Protein AF-A0A7W1CRF8-F1 (afdb_monomer_lite)

pLDDT: mean 77.39, std 24.56, range [28.11, 98.81]

Radius of gyration: 26.57 Å; chains: 1; bounding box: 61×42×74 Å

Secondary structure (DSSP, 8-state):
------PPPPPP--PPPPPPP--------PPTT---SSTT-----HHHHHHH--S------TTSHHHHHHHHHHHHHHHTT-HHHHHHHHHHHHHTT--HHHHHHHHHHHIIIIIGGG-TTHHHHHHHHHHHHHHH-TTTTHHHHHHHHHHHHHSPP--HHHHHHHHHHHHHHTT-PPPPPGGGS-SSSPPPP-

Structure (mmCIF, N/CA/C/O backbone):
data_AF-A0A7W1CRF8-F1
#
_entry.id   AF-A0A7W1CRF8-F1
#
loop_
_atom_site.group_PDB
_atom_site.id
_atom_site.type_symbol
_atom_site.label_atom_id
_atom_site.label_alt_id
_atom_site.label_comp_id
_atom_site.label_asym_id
_atom_site.label_entity_id
_atom_site.label_seq_id
_atom_site.pdbx_PDB_ins_code
_atom_site.Cartn_x
_atom_site.Cartn_y
_atom_site.Cartn_z
_atom_site.occupancy
_atom_site.B_iso_or_equiv
_atom_site.auth_seq_id
_atom_site.auth_comp_id
_atom_site.auth_asym_id
_atom_site.auth_atom_id
_atom_site.pdbx_PDB_model_num
ATOM 1 N N . ILE A 1 1 ? -26.879 -3.927 -33.163 1.00 42.19 1 ILE A N 1
ATOM 2 C CA . ILE A 1 1 ? -27.407 -3.708 -31.797 1.00 42.19 1 ILE A CA 1
ATOM 3 C C . ILE A 1 1 ? -26.495 -2.684 -31.156 1.00 42.19 1 ILE A C 1
ATOM 5 O O . ILE A 1 1 ? -25.384 -3.013 -30.774 1.00 42.19 1 ILE A O 1
ATOM 9 N N . GLY A 1 2 ? -26.900 -1.425 -31.196 1.00 29.30 2 GLY A N 1
ATOM 10 C CA . GLY A 1 2 ? -26.137 -0.315 -30.654 1.00 29.30 2 GLY A CA 1
ATOM 11 C C . GLY A 1 2 ? -27.099 0.834 -30.445 1.00 29.30 2 GLY A C 1
ATOM 12 O O . GLY A 1 2 ? -27.902 1.108 -31.333 1.00 29.30 2 GLY A O 1
ATOM 13 N N . VAL A 1 3 ? -27.037 1.454 -29.274 1.00 32.66 3 VAL A N 1
ATOM 14 C CA . VAL A 1 3 ? -27.633 2.762 -29.033 1.00 32.66 3 VAL A CA 1
ATOM 15 C C . VAL A 1 3 ? -26.690 3.514 -28.097 1.00 32.66 3 VAL A C 1
ATOM 17 O O . VAL A 1 3 ? -26.535 3.158 -26.932 1.00 32.66 3 VAL A O 1
ATOM 20 N N . MET A 1 4 ? -26.030 4.531 -28.655 1.00 32.41 4 MET A N 1
ATOM 21 C CA . MET A 1 4 ? -25.541 5.691 -27.916 1.00 32.41 4 MET A CA 1
ATOM 22 C C . MET A 1 4 ? -26.753 6.458 -27.391 1.00 32.41 4 MET A C 1
ATOM 24 O O . MET A 1 4 ? -27.639 6.776 -28.181 1.00 32.41 4 MET A O 1
ATOM 28 N N . THR A 1 5 ? -26.743 6.864 -26.126 1.00 36.31 5 THR A N 1
ATOM 29 C CA . THR A 1 5 ? -27.463 8.076 -25.720 1.00 36.31 5 THR A CA 1
ATOM 30 C C . THR A 1 5 ? -26.614 8.874 -24.745 1.00 36.31 5 THR A C 1
ATOM 32 O O . THR A 1 5 ? -26.314 8.436 -23.636 1.00 36.31 5 THR A O 1
ATOM 35 N N . THR A 1 6 ? -26.224 10.048 -25.223 1.00 37.41 6 THR A N 1
ATOM 36 C CA . THR A 1 6 ? -25.756 11.229 -24.498 1.00 37.41 6 THR A CA 1
ATOM 37 C C . THR A 1 6 ? -26.630 11.553 -23.274 1.00 37.41 6 THR A C 1
ATOM 39 O O . THR A 1 6 ? -27.833 11.282 -23.297 1.00 37.41 6 THR A O 1
ATOM 42 N N . PRO A 1 7 ? -26.069 12.168 -22.215 1.00 33.81 7 PRO A N 1
ATOM 43 C CA . PRO A 1 7 ? -26.845 12.608 -21.059 1.00 33.81 7 PRO A CA 1
ATOM 44 C C . PRO A 1 7 ? -27.690 13.847 -21.408 1.00 33.81 7 PRO A C 1
ATOM 46 O O . PRO A 1 7 ? -27.215 14.711 -22.153 1.00 33.81 7 PRO A O 1
ATOM 49 N N . PRO A 1 8 ? -28.919 13.985 -20.877 1.00 35.25 8 PRO A N 1
ATOM 50 C CA . PRO A 1 8 ? -29.692 15.198 -21.068 1.00 35.25 8 PRO A CA 1
ATOM 51 C C . PRO A 1 8 ? -29.144 16.316 -20.173 1.00 35.25 8 PRO A C 1
ATOM 53 O O . PRO A 1 8 ? -28.996 16.169 -18.960 1.00 35.25 8 PRO A O 1
ATOM 56 N N . SER A 1 9 ? -28.858 17.450 -20.805 1.00 34.84 9 SER A N 1
ATOM 57 C CA . SER A 1 9 ? -28.659 18.750 -20.173 1.00 34.84 9 SER A CA 1
ATOM 58 C C . SER A 1 9 ? -29.904 19.144 -19.378 1.00 34.84 9 SER A C 1
ATOM 60 O O . SER A 1 9 ? -30.998 19.216 -19.943 1.00 34.84 9 SER A O 1
ATOM 62 N N . VAL A 1 10 ? -29.741 19.423 -18.086 1.00 33.41 10 VAL A N 1
ATOM 63 C CA . VAL A 1 10 ? -30.830 19.914 -17.237 1.00 33.41 10 VAL A CA 1
ATOM 64 C C . VAL A 1 10 ? -31.050 21.395 -17.540 1.00 33.41 10 VAL A C 1
ATOM 66 O O . VAL A 1 10 ? -30.150 22.220 -17.387 1.00 33.41 10 VAL A O 1
ATOM 69 N N . VAL A 1 11 ? -32.248 21.702 -18.027 1.00 31.64 11 VAL A N 1
ATOM 70 C CA . VAL A 1 11 ? -32.752 23.052 -18.282 1.00 31.64 11 VAL A CA 1
ATOM 71 C C . VAL A 1 11 ? -32.993 23.749 -16.939 1.00 31.64 11 VAL A C 1
ATOM 73 O O . VAL A 1 11 ? -33.497 23.140 -15.998 1.00 31.64 11 VAL A O 1
ATOM 76 N N . ALA A 1 12 ? -32.619 25.025 -16.852 1.00 36.75 12 ALA A N 1
ATOM 77 C CA . ALA A 1 12 ? -32.922 25.886 -15.718 1.00 36.75 12 ALA A CA 1
ATOM 78 C C . ALA A 1 12 ? -34.427 26.196 -15.657 1.00 36.75 12 ALA A C 1
ATOM 80 O O . ALA A 1 12 ? -34.999 26.650 -16.646 1.00 36.75 12 ALA A O 1
ATOM 81 N N . GLY A 1 13 ? -35.030 26.006 -14.482 1.00 33.12 13 GLY A N 1
ATOM 82 C CA . GLY A 1 13 ? -36.395 26.436 -14.182 1.00 33.12 13 GLY A CA 1
ATOM 83 C C . GLY A 1 13 ? -37.173 25.386 -13.401 1.00 33.12 13 GLY A C 1
ATOM 84 O O . GLY A 1 13 ? -37.756 24.496 -14.000 1.00 33.12 13 GLY A O 1
ATOM 85 N N . ASP A 1 14 ? -37.103 25.453 -12.071 1.00 28.11 14 ASP A N 1
ATOM 86 C CA . ASP A 1 14 ? -38.272 25.535 -11.180 1.00 28.11 14 ASP A CA 1
ATOM 87 C C . ASP A 1 14 ? -37.840 25.341 -9.717 1.00 28.11 14 ASP A C 1
ATOM 89 O O . ASP A 1 14 ? -36.956 24.551 -9.386 1.00 28.11 14 ASP A O 1
ATOM 93 N N . ALA A 1 15 ? -38.413 26.162 -8.839 1.00 33.12 15 ALA A N 1
ATOM 94 C CA . ALA A 1 15 ? -38.004 26.339 -7.453 1.00 33.12 15 ALA A CA 1
ATOM 95 C C . ALA A 1 15 ? -38.071 25.040 -6.627 1.00 33.12 15 ALA A C 1
ATOM 97 O O . ALA A 1 15 ? -39.095 24.360 -6.579 1.00 33.12 15 ALA A O 1
ATOM 98 N N . VAL A 1 16 ? -36.983 24.742 -5.912 1.00 35.09 16 VAL A N 1
ATOM 99 C CA . VAL A 1 16 ? -36.895 23.651 -4.931 1.00 35.09 16 VAL A CA 1
ATOM 100 C C . VAL A 1 16 ? -37.812 23.970 -3.738 1.00 35.09 16 VAL A C 1
ATOM 102 O O . VAL A 1 16 ? -37.595 24.994 -3.084 1.00 35.09 16 VAL A O 1
ATOM 105 N N . PRO A 1 17 ? -38.816 23.137 -3.400 1.00 34.47 17 PRO A N 1
ATOM 106 C CA . PRO A 1 17 ? -39.527 23.286 -2.141 1.00 34.47 17 PRO A CA 1
ATOM 107 C C . PRO A 1 17 ? -38.625 22.796 -0.999 1.00 34.47 17 PRO A C 1
ATOM 109 O O . PRO A 1 17 ? -37.913 21.803 -1.144 1.00 34.47 17 PRO A O 1
ATOM 112 N N . GLY A 1 18 ? -38.642 23.527 0.119 1.00 35.62 18 GLY A N 1
ATOM 113 C CA . GLY A 1 18 ? -37.798 23.300 1.296 1.00 35.62 18 GLY A CA 1
ATOM 114 C C . GLY A 1 18 ? -37.929 21.906 1.937 1.00 35.62 18 GLY A C 1
ATOM 115 O O . GLY A 1 18 ? -38.768 21.099 1.525 1.00 35.62 18 GLY A O 1
ATOM 116 N N . PRO A 1 19 ? -37.084 21.611 2.941 1.00 36.25 19 PRO A N 1
ATOM 117 C CA . PRO A 1 19 ? -36.885 20.261 3.453 1.00 36.25 19 PRO A CA 1
ATOM 118 C C . PRO A 1 19 ? -38.196 19.710 4.016 1.00 36.25 19 PRO A C 1
ATOM 120 O O . PRO A 1 19 ? -38.802 20.292 4.913 1.00 36.25 19 PRO A O 1
ATOM 123 N N . ARG A 1 20 ? -38.656 18.594 3.447 1.00 39.91 20 ARG A N 1
ATOM 124 C CA . ARG A 1 20 ? -39.791 17.831 3.966 1.00 39.91 20 ARG A CA 1
ATOM 125 C C . ARG A 1 20 ? -39.273 16.876 5.033 1.00 39.91 20 ARG A C 1
ATOM 127 O O . ARG A 1 20 ? -38.420 16.044 4.731 1.00 39.91 20 ARG A O 1
ATOM 134 N N . ASP A 1 21 ? -39.814 16.992 6.241 1.00 32.16 21 ASP A N 1
ATOM 135 C CA . ASP A 1 21 ? -39.626 16.026 7.321 1.00 32.16 21 ASP A CA 1
ATOM 136 C C . ASP A 1 21 ? -39.968 14.616 6.822 1.00 32.16 21 ASP A C 1
ATOM 138 O O . ASP A 1 21 ? -41.104 14.323 6.440 1.00 32.16 21 ASP A O 1
ATOM 142 N N . ALA A 1 22 ? -38.975 13.730 6.796 1.00 38.53 22 ALA A N 1
ATOM 143 C CA . ALA A 1 22 ? -39.184 12.331 6.458 1.00 38.53 22 ALA A CA 1
ATOM 144 C C . ALA A 1 22 ? -39.733 11.600 7.692 1.00 38.53 22 ALA A C 1
ATOM 146 O O . ALA A 1 22 ? -38.992 11.238 8.602 1.00 38.53 22 ALA A O 1
ATOM 147 N N . THR A 1 23 ? -41.051 11.395 7.743 1.00 33.84 23 THR A N 1
ATOM 148 C CA . THR A 1 23 ? -41.694 10.603 8.800 1.00 33.84 23 THR A CA 1
ATOM 149 C C . THR A 1 23 ? -41.602 9.112 8.464 1.00 33.84 23 THR A C 1
ATOM 151 O O . THR A 1 23 ? -42.316 8.624 7.590 1.00 33.84 23 THR A O 1
ATOM 154 N N . LEU A 1 24 ? -40.739 8.372 9.163 1.00 40.28 24 LEU A N 1
ATOM 155 C CA . LEU A 1 24 ? -40.726 6.906 9.156 1.00 40.28 24 LEU A CA 1
ATOM 156 C C . LEU A 1 24 ? -41.330 6.398 10.468 1.00 40.28 24 LEU A C 1
ATOM 158 O O . LEU A 1 24 ? -40.819 6.673 11.550 1.00 40.28 24 LEU A O 1
ATOM 162 N N . VAL A 1 25 ? -42.436 5.661 10.369 1.00 36.84 25 VAL A N 1
ATOM 163 C CA . VAL A 1 25 ? -43.076 4.989 11.506 1.00 36.84 25 VAL A CA 1
ATOM 164 C C . VAL A 1 25 ? -42.404 3.629 11.684 1.00 36.84 25 VAL A C 1
ATOM 166 O O . VAL A 1 25 ? -42.551 2.760 10.828 1.00 36.84 25 VAL A O 1
ATOM 169 N N . THR A 1 26 ? -41.673 3.429 12.782 1.00 43.06 26 THR A N 1
ATOM 170 C CA . THR A 1 26 ? -41.087 2.125 13.132 1.00 43.06 26 THR A CA 1
ATOM 171 C C . THR A 1 26 ? -41.708 1.580 14.411 1.00 43.06 26 THR A C 1
ATOM 173 O O . THR A 1 26 ? -41.768 2.260 15.437 1.00 43.06 26 THR A O 1
ATOM 176 N N . THR A 1 27 ? -42.152 0.329 14.360 1.00 34.66 27 THR A N 1
ATOM 177 C CA . THR A 1 27 ? -42.692 -0.420 15.493 1.00 34.66 27 THR A CA 1
ATOM 178 C C . THR A 1 27 ? -41.570 -0.791 16.468 1.00 34.66 27 THR A C 1
ATOM 180 O O . THR A 1 27 ? -40.817 -1.720 16.222 1.00 34.66 27 THR A O 1
ATOM 183 N N . GLY A 1 28 ? -41.492 -0.050 17.574 1.00 43.59 28 GLY A N 1
ATOM 184 C CA . GLY A 1 28 ? -41.217 -0.578 18.913 1.00 43.59 28 GLY A CA 1
ATOM 185 C C . GLY A 1 28 ? -39.858 -1.211 19.208 1.00 43.59 28 GLY A C 1
ATOM 186 O O . GLY A 1 28 ? -39.836 -2.392 19.511 1.00 43.59 28 GLY A O 1
ATOM 187 N N . ASP A 1 29 ? -38.803 -0.400 19.310 1.00 40.03 29 ASP A N 1
ATOM 188 C CA . ASP A 1 29 ? -37.712 -0.636 20.268 1.00 40.03 29 ASP A CA 1
ATOM 189 C C . ASP A 1 29 ? -37.254 0.716 20.844 1.00 40.03 29 ASP A C 1
ATOM 191 O O . ASP A 1 29 ? -36.863 1.634 20.122 1.00 40.03 29 ASP A O 1
ATOM 195 N N . SER A 1 30 ? -37.400 0.893 22.158 1.00 43.84 30 SER A N 1
ATOM 196 C CA . SER A 1 30 ? -37.146 2.161 22.850 1.00 43.84 30 SER A CA 1
ATOM 197 C C . SER A 1 30 ? -35.658 2.349 23.154 1.00 43.84 30 SER A C 1
ATOM 199 O O . SER A 1 30 ? -35.086 1.584 23.931 1.00 43.84 30 SER A O 1
ATOM 201 N N . VAL A 1 31 ? -35.051 3.401 22.602 1.00 47.19 31 VAL A N 1
ATOM 202 C CA . VAL A 1 31 ? -33.662 3.800 22.887 1.00 47.19 31 VAL A CA 1
ATOM 203 C C . VAL A 1 31 ? -33.546 4.340 24.331 1.00 47.19 31 VAL A C 1
ATOM 205 O O . VAL A 1 31 ? -34.343 5.206 24.712 1.00 47.19 31 VAL A O 1
ATOM 208 N N . PRO A 1 32 ? -32.582 3.880 25.159 1.00 39.31 32 PRO A N 1
ATOM 209 C CA . PRO A 1 32 ? -32.421 4.355 26.535 1.00 39.31 32 PRO A CA 1
ATOM 210 C C . PRO A 1 32 ? -32.055 5.847 26.584 1.00 39.31 32 PRO A C 1
ATOM 212 O O . PRO A 1 32 ? -31.031 6.253 26.049 1.00 39.31 32 PRO A O 1
ATOM 215 N N . GLY A 1 33 ? -32.879 6.660 27.255 1.00 51.47 33 GLY A N 1
ATOM 216 C CA . GLY A 1 33 ? -32.624 8.093 27.488 1.00 51.47 33 GLY A CA 1
ATOM 217 C C . GLY A 1 33 ? -33.551 9.052 26.734 1.00 51.47 33 GLY A C 1
ATOM 218 O O . GLY A 1 33 ? -33.666 10.211 27.125 1.00 51.47 33 GLY A O 1
ATOM 219 N N . TYR A 1 34 ? -34.288 8.572 25.730 1.00 47.91 34 TYR A N 1
ATOM 220 C CA . TYR A 1 34 ? -35.262 9.382 24.999 1.00 47.91 34 TYR A CA 1
ATOM 221 C C . TYR A 1 34 ? -36.663 9.235 25.606 1.00 47.91 34 TYR A C 1
ATOM 223 O O . TYR A 1 34 ? -37.242 8.149 25.611 1.00 47.91 34 TYR A O 1
ATOM 231 N N . LYS A 1 35 ? -37.232 10.331 26.125 1.00 49.53 35 LYS A N 1
ATOM 232 C CA . LYS A 1 35 ? -38.653 10.398 26.503 1.00 49.53 35 LYS A CA 1
ATOM 233 C C . LYS A 1 35 ? -39.438 11.000 25.330 1.00 49.53 35 LYS A C 1
ATOM 235 O O . LYS A 1 35 ? -39.279 12.196 25.083 1.00 49.53 35 LYS A O 1
ATOM 240 N N . PRO A 1 36 ? -40.282 10.226 24.622 1.00 50.41 36 PRO A N 1
ATOM 241 C CA . PRO A 1 36 ? -41.093 10.765 23.536 1.00 50.41 36 PRO A CA 1
ATOM 242 C C . PRO A 1 36 ? -42.057 11.814 24.092 1.00 50.41 36 PRO A C 1
ATOM 244 O O . PRO A 1 36 ? -42.725 11.562 25.098 1.00 50.41 36 PRO A O 1
ATOM 247 N N . LYS A 1 37 ? -42.135 12.988 23.454 1.00 54.91 37 LYS A N 1
ATOM 248 C CA . LYS A 1 37 ? -43.076 14.040 23.870 1.00 54.91 37 LYS A CA 1
ATOM 249 C C . LYS A 1 37 ? -44.527 13.741 23.476 1.00 54.91 37 LYS A C 1
ATOM 251 O O . LYS A 1 37 ? -45.414 14.251 24.145 1.00 54.91 37 LYS A O 1
ATOM 256 N N . GLU A 1 38 ? -44.779 12.844 22.520 1.00 56.44 38 GLU A N 1
ATOM 257 C CA . GLU A 1 38 ? -46.107 12.292 22.210 1.00 56.44 38 GLU A CA 1
ATOM 258 C C . GLU A 1 38 ? -46.002 10.831 21.727 1.00 56.44 38 GLU A C 1
ATOM 260 O O . GLU A 1 38 ? -44.938 10.370 21.306 1.00 56.44 38 GLU A O 1
ATOM 265 N N . LYS A 1 39 ? -47.099 10.066 21.845 1.00 49.00 39 LYS A N 1
ATOM 266 C CA . LYS A 1 39 ? -47.159 8.620 21.556 1.00 49.00 39 LYS A CA 1
ATOM 267 C C . LYS A 1 39 ? -46.704 8.306 20.120 1.00 49.00 39 LYS A C 1
ATOM 269 O O . LYS A 1 39 ? -47.463 8.487 19.176 1.00 49.00 39 LYS A O 1
ATOM 274 N N . GLY A 1 40 ? -45.511 7.726 19.993 1.00 57.97 40 GLY A N 1
ATOM 275 C CA . GLY A 1 40 ? -45.088 6.954 18.818 1.00 57.97 40 GLY A CA 1
ATOM 276 C C . GLY A 1 40 ? -44.342 7.710 17.717 1.00 57.97 40 GLY A C 1
ATOM 277 O O . GLY A 1 40 ? -44.005 7.082 16.719 1.00 57.97 40 GLY A O 1
ATOM 278 N N . ILE A 1 41 ? -44.050 9.004 17.881 1.00 56.28 41 ILE A N 1
ATOM 279 C CA . ILE A 1 41 ? -43.267 9.769 16.898 1.00 56.28 41 ILE A CA 1
ATOM 280 C C . ILE A 1 41 ? -41.874 10.040 17.473 1.00 56.28 41 ILE A C 1
ATOM 282 O O . ILE A 1 41 ? -41.724 10.750 18.468 1.00 56.28 41 ILE A O 1
ATOM 286 N N . ILE A 1 42 ? -40.853 9.442 16.854 1.00 69.31 42 ILE A N 1
ATOM 287 C CA . ILE A 1 42 ? -39.447 9.750 17.128 1.00 69.31 42 ILE A CA 1
ATOM 288 C C . ILE A 1 42 ? -39.069 10.927 16.230 1.00 69.31 42 ILE A C 1
ATOM 290 O O . ILE A 1 42 ? -39.040 10.799 15.007 1.00 69.31 42 ILE A O 1
ATOM 294 N N . HIS A 1 43 ? -38.807 12.084 16.834 1.00 65.19 43 HIS A N 1
ATOM 295 C CA . HIS A 1 43 ? -38.326 13.258 16.109 1.00 65.19 43 HIS A CA 1
ATOM 296 C C . HIS A 1 43 ? -36.805 13.180 15.964 1.00 65.19 43 HIS A C 1
ATOM 298 O O . HIS A 1 43 ? -36.078 13.402 16.934 1.00 65.19 43 HIS A O 1
ATOM 304 N N . PHE A 1 44 ? -36.332 12.871 14.756 1.00 64.88 44 PHE A N 1
ATOM 305 C CA . PHE A 1 44 ? -34.923 13.000 14.394 1.00 64.88 44 PHE A CA 1
ATOM 306 C C . PHE A 1 44 ? -34.632 14.466 14.068 1.00 64.88 44 PHE A C 1
ATOM 308 O O . PHE A 1 44 ? -34.866 14.913 12.948 1.00 64.88 44 PHE A O 1
ATOM 315 N N . THR A 1 45 ? -34.172 15.229 15.059 1.00 74.12 45 THR A N 1
ATOM 316 C CA . THR A 1 45 ? -33.665 16.585 14.818 1.00 74.12 45 THR A CA 1
ATOM 317 C C . THR A 1 45 ? -32.177 16.537 14.474 1.00 74.12 45 THR A C 1
ATOM 319 O O . THR A 1 45 ? -31.510 15.529 14.734 1.00 74.12 45 THR A O 1
ATOM 322 N N . LEU A 1 46 ? -31.649 17.616 13.886 1.00 62.28 46 LEU A N 1
ATOM 323 C CA . LEU A 1 46 ? -30.218 17.722 13.597 1.00 62.28 46 LEU A CA 1
ATOM 324 C C . LEU A 1 46 ? -29.398 17.547 14.881 1.00 62.28 46 LEU A C 1
ATOM 326 O O . LEU A 1 46 ? -28.414 16.822 14.879 1.00 62.28 46 LEU A O 1
ATOM 330 N N . GLU A 1 47 ? -29.879 18.096 15.994 1.00 58.25 47 GLU A N 1
ATOM 331 C CA . GLU A 1 47 ? -29.244 17.994 17.306 1.00 58.25 47 GLU A CA 1
ATOM 332 C C . GLU A 1 47 ? -29.227 16.545 17.825 1.00 58.25 47 GLU A C 1
ATOM 334 O O . GLU A 1 47 ? -28.214 16.094 18.344 1.00 58.25 47 GLU A O 1
ATOM 339 N N . VAL A 1 48 ? -30.303 15.769 17.631 1.00 72.50 48 VAL A N 1
ATOM 340 C CA . VAL A 1 48 ? -30.351 14.340 18.014 1.00 72.50 48 VAL A CA 1
ATOM 341 C C . VAL A 1 48 ? -29.433 13.489 17.128 1.00 72.50 48 VAL A C 1
ATOM 343 O O . VAL A 1 48 ? -28.822 12.523 17.599 1.00 72.50 48 VAL A O 1
ATOM 346 N N . ALA A 1 49 ? -29.315 13.838 15.845 1.00 63.16 49 ALA A N 1
ATOM 347 C CA . ALA A 1 49 ? -28.374 13.199 14.931 1.00 63.16 49 ALA A CA 1
ATOM 348 C C . ALA A 1 49 ? -26.919 13.528 15.311 1.00 63.16 49 ALA A C 1
ATOM 350 O O . ALA A 1 49 ? -26.084 12.628 15.364 1.00 63.16 49 ALA A O 1
ATOM 351 N N . GLU A 1 50 ? -26.629 14.785 15.649 1.00 59.81 50 GLU A N 1
ATOM 352 C CA . GLU A 1 50 ? -25.323 15.245 16.129 1.00 59.81 50 GLU A CA 1
ATOM 353 C C . GLU A 1 50 ? -24.945 14.602 17.474 1.00 59.81 50 GLU A C 1
ATOM 355 O O . GLU A 1 50 ? -23.819 14.132 17.629 1.00 59.81 50 GLU A O 1
ATOM 360 N N . GLU A 1 51 ? -25.886 14.484 18.417 1.00 63.19 51 GLU A N 1
ATOM 361 C CA . GLU A 1 51 ? -25.691 13.790 19.699 1.00 63.19 51 GLU A CA 1
ATOM 362 C C . GLU A 1 51 ? -25.511 12.273 19.539 1.00 63.19 51 GLU A C 1
ATOM 364 O O . GLU A 1 51 ? -24.819 11.649 20.342 1.00 63.19 51 GLU A O 1
ATOM 369 N N . SER A 1 52 ? -26.094 11.666 18.501 1.00 61.28 52 SER A N 1
ATOM 370 C CA . SER A 1 52 ? -25.870 10.249 18.175 1.00 61.28 52 SER A CA 1
ATOM 371 C C . SER A 1 52 ? -24.511 10.026 17.505 1.00 61.28 52 SER A C 1
ATOM 373 O O . SER A 1 52 ? -23.894 8.972 17.671 1.00 61.28 52 SER A O 1
ATOM 375 N N . ILE A 1 53 ? -23.990 11.039 16.806 1.00 62.25 53 ILE A N 1
ATOM 376 C CA . ILE A 1 53 ? -22.628 11.080 16.264 1.00 62.25 53 ILE A CA 1
ATOM 377 C C . ILE A 1 53 ? -21.673 11.530 17.387 1.00 62.25 53 ILE A C 1
ATOM 379 O O . ILE A 1 53 ? -20.908 12.482 17.284 1.00 62.25 53 ILE A O 1
ATOM 383 N N . GLN A 1 54 ? -21.639 10.781 18.493 1.00 46.16 54 GLN A N 1
ATOM 384 C CA . GLN A 1 54 ? -20.600 10.928 19.526 1.00 46.16 54 GLN A CA 1
ATOM 385 C C . GLN A 1 54 ? -19.196 10.534 19.036 1.00 46.16 54 GLN A C 1
ATOM 387 O O . GLN A 1 54 ? -18.215 10.648 19.776 1.00 46.16 54 GLN A O 1
ATOM 392 N N . THR A 1 55 ? -19.056 10.122 17.774 1.00 45.41 55 THR A N 1
ATOM 393 C CA . THR A 1 55 ? -17.752 10.062 17.118 1.00 45.41 55 THR A CA 1
ATOM 394 C C . THR A 1 55 ? -17.435 11.450 16.607 1.00 45.41 55 THR A C 1
ATOM 396 O O . THR A 1 55 ? -17.722 11.810 15.470 1.00 45.41 55 THR A O 1
ATOM 399 N N . LYS A 1 56 ? -16.850 12.232 17.511 1.00 40.47 56 LYS A N 1
ATOM 400 C CA . LYS A 1 56 ? -16.005 13.385 17.225 1.00 40.47 56 LYS A CA 1
ATOM 401 C C . LYS A 1 56 ? -15.376 13.161 15.841 1.00 40.47 56 LYS A C 1
ATOM 403 O O . LYS A 1 56 ? -14.592 12.228 15.679 1.00 40.47 56 LYS A O 1
ATOM 408 N N . ALA A 1 57 ? -15.789 13.939 14.840 1.00 41.97 57 ALA A N 1
ATOM 409 C CA . ALA A 1 57 ? -15.144 13.976 13.536 1.00 41.97 57 ALA A CA 1
ATOM 410 C C . ALA A 1 57 ? -13.730 14.514 13.780 1.00 41.97 57 ALA A C 1
ATOM 412 O O . ALA A 1 57 ? -13.485 15.718 13.721 1.00 41.97 57 ALA A O 1
ATOM 413 N N . VAL A 1 58 ? -12.828 13.645 14.241 1.00 46.00 58 VAL A N 1
ATOM 414 C CA . VAL A 1 58 ? -11.476 14.011 14.643 1.00 46.00 58 VAL A CA 1
ATOM 415 C C . VAL A 1 58 ? -10.690 14.227 13.364 1.00 46.00 58 VAL A C 1
ATOM 417 O O . VAL A 1 58 ? -10.018 13.342 12.857 1.00 46.00 58 VAL A O 1
ATOM 420 N N . VAL A 1 59 ? -10.832 15.452 12.865 1.00 48.03 59 VAL A N 1
ATOM 421 C CA . VAL A 1 59 ? -9.778 16.269 12.274 1.00 48.03 59 VAL A CA 1
ATOM 422 C C . VAL A 1 59 ? -8.952 15.533 11.217 1.00 48.03 59 VAL A C 1
ATOM 424 O O . VAL A 1 59 ? -7.746 15.343 11.359 1.00 48.03 59 VAL A O 1
ATOM 427 N N . TYR A 1 60 ? -9.593 15.224 10.095 1.00 47.50 60 TYR A N 1
ATOM 428 C CA . TYR A 1 60 ? -8.971 15.622 8.842 1.00 47.50 60 TYR A CA 1
ATOM 429 C C . TYR A 1 60 ? -9.344 17.083 8.621 1.00 47.50 60 TYR A C 1
ATOM 431 O O . TYR A 1 60 ? -10.522 17.431 8.541 1.00 47.50 60 TYR A O 1
ATOM 439 N N . ASP A 1 61 ? -8.332 17.949 8.645 1.00 47.12 61 ASP A N 1
ATOM 440 C CA . ASP A 1 61 ? -8.506 19.358 8.321 1.00 47.12 61 ASP A CA 1
ATOM 441 C C . ASP A 1 61 ? -9.214 19.480 6.962 1.00 47.12 61 ASP A C 1
ATOM 443 O O . ASP A 1 61 ? -8.965 18.692 6.044 1.00 47.12 61 ASP A O 1
ATOM 447 N N . ARG A 1 62 ? -10.094 20.477 6.835 1.00 45.50 62 ARG A N 1
ATOM 448 C CA . ARG A 1 62 ? -10.900 20.771 5.637 1.00 45.50 62 ARG A CA 1
ATOM 449 C C . ARG A 1 62 ? -10.055 20.941 4.363 1.00 45.50 62 ARG A C 1
ATOM 451 O O . ARG A 1 62 ? -10.621 20.955 3.276 1.00 45.50 62 ARG A O 1
ATOM 458 N N . ALA A 1 63 ? -8.734 21.064 4.497 1.00 48.66 63 ALA A N 1
ATOM 459 C CA . ALA A 1 63 ? -7.764 21.193 3.417 1.00 48.66 63 ALA A CA 1
ATOM 460 C C . ALA A 1 63 ? -7.326 19.864 2.760 1.00 48.66 63 ALA A C 1
ATOM 462 O O . ALA A 1 63 ? -6.721 19.900 1.697 1.00 48.66 63 ALA A O 1
ATOM 463 N N . GLY A 1 64 ? -7.602 18.689 3.344 1.00 57.59 64 GLY A N 1
ATOM 464 C CA . GLY A 1 64 ? -7.207 17.395 2.754 1.00 57.59 64 GLY A CA 1
ATOM 465 C C . GLY A 1 64 ? -5.709 17.045 2.848 1.00 57.59 64 GLY A C 1
ATOM 466 O O . GLY A 1 64 ? -5.348 15.888 2.639 1.00 57.59 64 GLY A O 1
ATOM 467 N N . ASP A 1 65 ? -4.845 17.982 3.247 1.00 63.34 65 ASP A N 1
ATOM 468 C CA . ASP A 1 65 ? -3.393 17.764 3.378 1.00 63.34 65 ASP A CA 1
ATOM 469 C C . ASP A 1 65 ? -3.039 16.717 4.451 1.00 63.34 65 ASP A C 1
ATOM 471 O O . ASP A 1 65 ? -2.195 15.842 4.245 1.00 63.34 65 ASP A O 1
ATOM 475 N N . ALA A 1 66 ? -3.764 16.713 5.575 1.00 74.50 66 ALA A N 1
ATOM 476 C CA . ALA A 1 66 ? -3.509 15.793 6.687 1.00 74.50 66 ALA A CA 1
ATOM 477 C C . ALA A 1 66 ? -3.706 14.305 6.319 1.00 74.50 66 ALA A C 1
ATOM 479 O O . ALA A 1 66 ? -3.072 13.433 6.927 1.00 74.50 66 ALA A O 1
ATOM 480 N N . HIS A 1 67 ? -4.558 14.008 5.331 1.00 82.50 67 HIS A N 1
ATOM 481 C CA . HIS A 1 67 ? -4.764 12.660 4.793 1.00 82.50 67 HIS A CA 1
ATOM 482 C C . HIS A 1 67 ? -3.513 12.176 4.055 1.00 82.50 67 HIS A C 1
ATOM 484 O O . HIS A 1 67 ? -2.940 11.142 4.414 1.00 82.50 67 HIS A O 1
ATOM 490 N N . TYR A 1 68 ? -3.037 12.966 3.085 1.00 86.88 68 TYR A N 1
ATOM 491 C CA . TYR A 1 68 ? -1.867 12.630 2.271 1.00 86.88 68 TYR A CA 1
ATOM 492 C C . TYR A 1 68 ? -0.584 12.537 3.097 1.00 86.88 68 TYR A C 1
ATOM 494 O O . TYR A 1 68 ? 0.224 11.630 2.873 1.00 86.88 68 TYR A O 1
ATOM 502 N N . ASP A 1 69 ? -0.423 13.405 4.095 1.00 92.44 69 ASP A N 1
ATOM 503 C CA . ASP A 1 69 ? 0.712 13.351 5.014 1.00 92.44 69 ASP A CA 1
ATOM 504 C C . ASP A 1 69 ? 0.685 12.088 5.876 1.00 92.44 69 ASP A C 1
ATOM 506 O O . ASP A 1 69 ? 1.703 11.403 6.021 1.00 92.44 69 ASP A O 1
ATOM 510 N N . THR A 1 70 ? -0.486 11.727 6.408 1.00 94.62 70 THR A N 1
ATOM 511 C CA . THR A 1 70 ? -0.614 10.561 7.290 1.00 94.62 70 THR A CA 1
ATOM 512 C C . THR A 1 70 ? -0.381 9.259 6.522 1.00 94.62 70 THR A C 1
ATOM 514 O O . THR A 1 70 ? 0.396 8.415 6.977 1.00 94.62 70 THR A O 1
ATOM 517 N N . ILE A 1 71 ? -0.965 9.102 5.328 1.00 96.62 71 ILE A N 1
ATOM 518 C CA . ILE A 1 71 ? -0.721 7.904 4.514 1.00 96.62 71 ILE A CA 1
ATOM 519 C C . ILE A 1 71 ? 0.720 7.850 3.989 1.00 96.62 71 ILE A C 1
ATOM 521 O O . ILE A 1 71 ? 1.316 6.776 3.884 1.00 96.62 71 ILE A O 1
ATOM 525 N N . SER A 1 72 ? 1.324 9.004 3.703 1.00 96.50 72 SER A N 1
ATOM 526 C CA . SER A 1 72 ? 2.735 9.088 3.332 1.00 96.50 72 SER A CA 1
ATOM 527 C C . SER A 1 72 ? 3.647 8.638 4.467 1.00 96.50 72 SER A C 1
ATOM 529 O O . SER A 1 72 ? 4.601 7.899 4.217 1.00 96.50 72 SER A O 1
ATOM 531 N N . ALA A 1 73 ? 3.367 9.068 5.698 1.00 98.06 73 ALA A N 1
ATOM 532 C CA . ALA A 1 73 ? 4.108 8.651 6.880 1.00 98.06 73 ALA A CA 1
ATOM 533 C C . ALA A 1 73 ? 3.943 7.146 7.135 1.00 98.06 73 ALA A C 1
ATOM 535 O O . ALA A 1 73 ? 4.937 6.454 7.339 1.00 98.06 73 ALA A O 1
ATOM 536 N N . PHE A 1 74 ? 2.724 6.619 7.001 1.00 98.56 74 PHE A N 1
ATOM 537 C CA . PHE A 1 74 ? 2.432 5.188 7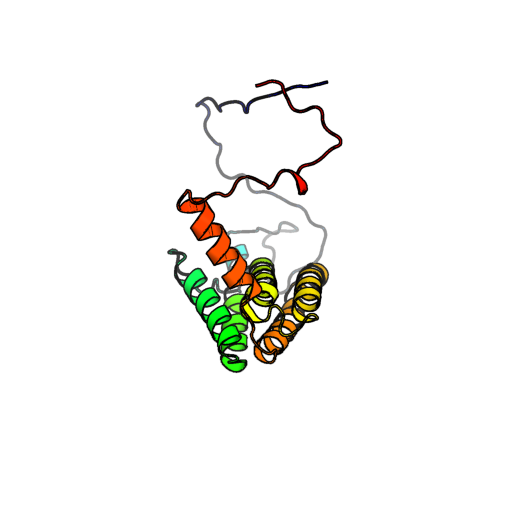.097 1.00 98.56 74 PHE A CA 1
ATOM 538 C C . PHE A 1 74 ? 3.289 4.339 6.143 1.00 98.56 74 PHE A C 1
ATOM 540 O O . PHE A 1 74 ? 3.964 3.402 6.572 1.00 98.56 74 PHE A O 1
ATOM 547 N N . ILE A 1 75 ? 3.325 4.705 4.859 1.00 98.50 75 ILE A N 1
ATOM 548 C CA . ILE A 1 75 ? 4.100 3.991 3.832 1.00 98.50 75 ILE A CA 1
ATOM 549 C C . ILE A 1 75 ? 5.606 4.110 4.084 1.00 98.50 75 ILE A C 1
ATOM 551 O O . ILE A 1 75 ? 6.330 3.119 3.997 1.00 98.50 75 ILE A O 1
ATOM 555 N N . LYS A 1 76 ? 6.088 5.305 4.450 1.00 98.50 76 LYS A N 1
ATOM 556 C CA . LYS A 1 76 ? 7.505 5.522 4.778 1.00 98.50 76 LYS A CA 1
ATOM 557 C C . LYS A 1 76 ? 7.937 4.718 6.006 1.00 98.50 76 LYS A C 1
ATOM 559 O O . LYS A 1 76 ? 9.017 4.136 5.973 1.00 98.50 76 LYS A O 1
ATOM 564 N N . SER A 1 77 ? 7.102 4.624 7.042 1.00 98.75 77 SER A N 1
ATOM 565 C CA . SER A 1 77 ? 7.373 3.780 8.211 1.00 98.75 77 SER A CA 1
ATOM 566 C C . SER A 1 77 ? 7.465 2.301 7.831 1.00 98.75 77 SER A C 1
ATOM 568 O O . SER A 1 77 ? 8.431 1.644 8.212 1.00 98.75 77 SER A O 1
ATOM 570 N N . MET A 1 78 ? 6.543 1.778 7.010 1.00 98.62 78 MET A N 1
ATOM 571 C CA . MET A 1 78 ? 6.644 0.392 6.525 1.00 98.62 78 MET A CA 1
ATOM 572 C C . MET A 1 78 ? 7.917 0.159 5.697 1.00 98.62 78 MET A C 1
ATOM 574 O O . MET A 1 78 ? 8.605 -0.844 5.895 1.00 98.62 78 MET A O 1
ATOM 578 N N . ARG A 1 79 ? 8.285 1.099 4.815 1.00 98.50 79 ARG A N 1
ATOM 579 C CA . ARG A 1 79 ? 9.512 1.035 3.998 1.00 98.50 79 ARG A CA 1
ATOM 580 C C . ARG A 1 79 ? 10.772 1.009 4.857 1.00 98.50 79 ARG A C 1
ATOM 582 O O . ARG A 1 79 ? 11.659 0.195 4.622 1.00 98.50 79 ARG A O 1
ATOM 589 N N . ALA A 1 80 ? 10.814 1.853 5.884 1.00 98.25 80 ALA A N 1
ATOM 590 C CA . ALA A 1 80 ? 11.890 1.897 6.869 1.00 98.25 80 ALA A CA 1
ATOM 591 C C . ALA A 1 80 ? 11.882 0.699 7.837 1.00 98.25 80 ALA A C 1
ATOM 593 O O . ALA A 1 80 ? 12.752 0.608 8.697 1.00 98.25 80 ALA A O 1
ATOM 594 N N . SER A 1 81 ? 10.921 -0.226 7.701 1.00 98.38 81 SER A N 1
ATOM 595 C CA . SER A 1 81 ? 10.711 -1.356 8.615 1.00 98.38 81 SER A CA 1
ATOM 596 C C . SER A 1 81 ? 10.459 -0.917 10.071 1.00 98.38 81 SER A C 1
ATOM 598 O O . SER A 1 81 ? 10.699 -1.669 11.013 1.00 98.38 81 SER A O 1
ATOM 600 N N . ASP A 1 82 ? 9.929 0.296 10.258 1.00 98.62 82 ASP A N 1
ATOM 601 C CA . ASP A 1 82 ? 9.484 0.834 11.544 1.00 98.62 82 ASP A CA 1
ATOM 602 C C . ASP A 1 82 ? 8.049 0.371 11.834 1.00 98.62 82 ASP A C 1
ATOM 604 O O . ASP A 1 82 ? 7.065 1.043 11.515 1.00 98.62 82 ASP A O 1
ATOM 608 N N . GLU A 1 83 ? 7.932 -0.818 12.429 1.00 98.56 83 GLU A N 1
ATOM 609 C CA . GLU A 1 83 ? 6.646 -1.432 12.784 1.00 98.56 83 GLU A CA 1
ATOM 610 C C . GLU A 1 83 ? 5.835 -0.574 13.766 1.00 98.56 83 GLU A C 1
ATOM 612 O O . GLU A 1 83 ? 4.620 -0.437 13.618 1.00 98.56 83 GLU A O 1
ATOM 617 N N . LYS A 1 84 ? 6.498 0.054 14.745 1.00 98.44 84 LYS A N 1
ATOM 618 C CA . LYS A 1 84 ? 5.818 0.878 15.755 1.00 98.44 84 LYS A CA 1
ATOM 619 C C . LYS A 1 84 ? 5.217 2.128 15.122 1.00 98.44 84 LYS A C 1
ATOM 621 O O . LYS A 1 84 ? 4.050 2.429 15.374 1.00 98.44 84 LYS A O 1
ATOM 626 N N . GLY A 1 85 ? 5.988 2.826 14.288 1.00 98.44 85 GLY A N 1
ATOM 627 C CA . GLY A 1 85 ? 5.501 3.985 13.547 1.00 98.44 85 GLY A CA 1
ATOM 628 C C . GLY A 1 85 ? 4.377 3.617 12.583 1.00 98.44 85 GLY A C 1
ATOM 629 O O . GLY A 1 85 ? 3.341 4.278 12.571 1.00 98.44 85 GLY A O 1
ATOM 630 N N . ALA A 1 86 ? 4.517 2.520 11.834 1.00 98.69 86 ALA A N 1
ATOM 631 C CA . ALA A 1 86 ? 3.489 2.082 10.892 1.00 98.69 86 ALA A CA 1
ATOM 632 C C . ALA A 1 86 ? 2.154 1.762 11.592 1.00 98.69 86 ALA A C 1
ATOM 634 O O . ALA A 1 86 ? 1.100 2.215 11.142 1.00 98.69 86 ALA A O 1
ATOM 635 N N . ILE A 1 87 ? 2.185 1.053 12.727 1.00 98.62 87 ILE A N 1
ATOM 636 C CA . ILE A 1 87 ? 0.981 0.772 13.524 1.00 98.62 87 ILE A CA 1
ATOM 637 C C . ILE A 1 87 ? 0.379 2.051 14.115 1.00 98.62 87 ILE A C 1
ATOM 639 O O . ILE A 1 87 ? -0.844 2.193 14.133 1.00 98.62 87 ILE A O 1
ATOM 643 N N . TYR A 1 88 ? 1.205 3.005 14.553 1.00 98.31 88 TYR A N 1
ATOM 644 C CA . TYR A 1 88 ? 0.714 4.299 15.028 1.00 98.31 88 TYR A CA 1
ATOM 645 C C . TYR A 1 88 ? -0.043 5.060 13.930 1.00 98.31 88 TYR A C 1
ATOM 647 O O . TYR A 1 88 ? -1.165 5.516 14.160 1.00 98.31 88 TYR A O 1
ATOM 655 N N . TRP A 1 89 ? 0.522 5.154 12.722 1.00 98.12 89 TRP A N 1
ATOM 656 C CA . TRP A 1 89 ? -0.140 5.830 11.605 1.00 98.12 89 TRP A CA 1
ATOM 657 C C . TRP A 1 89 ? -1.410 5.102 11.157 1.00 98.12 89 TRP A C 1
ATOM 659 O O . TRP A 1 89 ? -2.413 5.761 10.890 1.00 98.12 89 TRP A O 1
ATOM 669 N N . LEU A 1 90 ? -1.413 3.763 11.158 1.00 98.12 90 LEU A N 1
ATOM 670 C CA . LEU A 1 90 ? -2.624 2.967 10.937 1.00 98.12 90 LEU A CA 1
ATOM 671 C C . LEU A 1 90 ? -3.714 3.317 11.958 1.00 98.12 90 LEU A C 1
ATOM 673 O O . LEU A 1 90 ? -4.841 3.625 11.578 1.00 98.12 90 LEU A O 1
ATOM 677 N N . ALA A 1 91 ? -3.381 3.301 13.250 1.00 97.12 91 ALA A N 1
ATOM 678 C CA . ALA A 1 91 ? -4.328 3.612 14.315 1.00 97.12 91 ALA A CA 1
ATOM 679 C C . ALA A 1 91 ? -4.868 5.044 14.198 1.00 97.12 91 ALA A C 1
ATOM 681 O O . ALA A 1 91 ? -6.068 5.252 14.367 1.00 97.12 91 ALA A O 1
ATOM 682 N N . LYS A 1 92 ? -4.009 6.016 13.856 1.00 94.69 92 LYS A N 1
ATOM 683 C CA . LYS A 1 92 ? -4.416 7.404 13.611 1.00 94.69 92 LYS A CA 1
ATOM 684 C C . LYS A 1 92 ? -5.420 7.502 12.460 1.00 94.69 92 LYS A C 1
ATOM 686 O O . LYS A 1 92 ? -6.452 8.137 12.639 1.00 94.69 92 LYS A O 1
ATOM 691 N N . MET A 1 93 ? -5.147 6.860 11.321 1.00 94.38 93 MET A N 1
ATOM 692 C CA . MET A 1 93 ? -6.059 6.852 10.168 1.00 94.38 93 MET A CA 1
ATOM 693 C C . MET A 1 93 ? -7.414 6.232 10.526 1.00 94.38 93 MET A C 1
ATOM 695 O O . MET A 1 93 ? -8.452 6.840 10.284 1.00 94.38 93 MET A O 1
ATOM 699 N N . LEU A 1 94 ? -7.416 5.062 11.175 1.00 94.00 94 LEU A N 1
ATOM 700 C CA . LEU A 1 94 ? -8.657 4.397 11.590 1.00 94.00 94 LEU A CA 1
ATOM 701 C C . LEU A 1 94 ? -9.458 5.237 12.594 1.00 94.00 94 LEU A C 1
ATOM 703 O O . LEU A 1 94 ? -10.681 5.281 12.519 1.00 94.00 94 LEU A O 1
ATOM 707 N N . HIS A 1 95 ? -8.780 5.917 13.522 1.00 90.06 95 HIS A N 1
ATOM 708 C CA . HIS A 1 95 ? -9.432 6.807 14.482 1.00 90.06 95 HIS A CA 1
ATOM 709 C C . HIS A 1 95 ? -10.014 8.064 13.823 1.00 90.06 95 HIS A C 1
ATOM 711 O O . HIS A 1 95 ? -11.080 8.522 14.223 1.00 90.06 95 HIS A O 1
ATOM 717 N N . ALA A 1 96 ? -9.341 8.596 12.801 1.00 87.00 96 ALA A N 1
ATOM 718 C CA . ALA A 1 96 ? -9.797 9.750 12.029 1.00 87.00 96 ALA A CA 1
ATOM 719 C C . ALA A 1 96 ? -10.906 9.409 11.010 1.00 87.00 96 ALA A C 1
ATOM 721 O O . ALA A 1 96 ? -11.361 10.289 10.284 1.00 87.00 96 ALA A O 1
ATOM 722 N N . GLY A 1 97 ? -11.358 8.149 10.954 1.00 87.12 97 GLY A N 1
ATOM 723 C CA . GLY A 1 97 ? -12.428 7.716 10.053 1.00 87.12 97 GLY A CA 1
ATOM 724 C C . GLY A 1 97 ? -11.978 7.513 8.606 1.00 87.12 97 GLY A C 1
ATOM 725 O O . GLY A 1 97 ? -12.803 7.591 7.700 1.00 87.12 97 GLY A O 1
ATOM 726 N N . GLU A 1 98 ? -10.685 7.262 8.383 1.00 90.50 98 GLU A N 1
ATOM 727 C CA . GLU A 1 98 ? -10.165 6.916 7.062 1.00 90.50 98 GLU A CA 1
ATOM 728 C C . GLU A 1 98 ? -10.867 5.679 6.493 1.00 90.50 98 GLU A C 1
ATOM 730 O O . GLU A 1 98 ? -11.115 4.703 7.210 1.00 90.50 98 GLU A O 1
ATOM 735 N N . ASP A 1 99 ? -11.130 5.681 5.185 1.00 91.19 99 ASP A N 1
ATOM 736 C CA . ASP A 1 99 ? -11.683 4.505 4.518 1.00 91.19 99 ASP A CA 1
ATOM 737 C C . ASP A 1 99 ? -10.688 3.335 4.615 1.00 91.19 99 ASP A C 1
ATOM 739 O O . ASP A 1 99 ? -9.591 3.357 4.052 1.00 91.19 99 ASP A O 1
ATOM 743 N N . PHE A 1 100 ? -11.073 2.259 5.302 1.00 92.56 100 PHE A N 1
ATOM 744 C CA . PHE A 1 100 ? -10.227 1.073 5.452 1.00 92.56 100 PHE A CA 1
ATOM 745 C C . PHE A 1 100 ? -9.862 0.443 4.101 1.00 92.56 100 PHE A C 1
ATOM 747 O O . PHE A 1 100 ? -8.795 -0.164 3.970 1.00 92.56 100 PHE A O 1
ATOM 754 N N . ARG A 1 101 ? -10.699 0.623 3.068 1.00 93.31 101 ARG A N 1
ATOM 755 C CA . ARG A 1 101 ? -10.398 0.163 1.706 1.00 93.31 101 ARG A CA 1
ATOM 756 C C . ARG A 1 101 ? -9.257 0.963 1.102 1.00 93.31 101 ARG A C 1
ATOM 758 O O . ARG A 1 101 ? -8.437 0.401 0.378 1.00 93.31 101 ARG A O 1
ATOM 765 N N . PHE A 1 102 ? -9.179 2.259 1.401 1.00 94.75 102 PHE A N 1
ATOM 766 C CA . PHE A 1 102 ? -8.051 3.091 1.003 1.00 94.75 102 PHE A CA 1
ATOM 767 C C . PHE A 1 102 ? -6.754 2.577 1.627 1.00 94.75 102 PHE A C 1
ATOM 769 O O . PHE A 1 102 ? -5.798 2.319 0.897 1.00 94.75 102 PHE A O 1
ATOM 776 N N . ILE A 1 103 ? -6.745 2.306 2.933 1.00 97.19 103 ILE A N 1
ATOM 777 C CA . ILE A 1 103 ? -5.574 1.748 3.625 1.00 97.19 103 ILE A CA 1
ATOM 778 C C . ILE A 1 103 ? -5.172 0.392 3.019 1.00 97.19 103 ILE A C 1
ATOM 780 O O . ILE A 1 103 ? -4.003 0.188 2.687 1.00 97.19 103 ILE A O 1
ATOM 784 N N . ALA A 1 104 ? -6.132 -0.512 2.796 1.00 98.00 104 ALA A N 1
ATOM 785 C CA . ALA A 1 104 ? -5.872 -1.825 2.204 1.00 98.00 104 ALA A CA 1
ATOM 786 C C . ALA A 1 104 ? -5.265 -1.727 0.793 1.00 98.00 104 ALA A C 1
ATOM 788 O O . ALA A 1 104 ? -4.274 -2.399 0.505 1.00 98.00 104 ALA A O 1
ATOM 789 N N . ARG A 1 105 ? -5.780 -0.836 -0.071 1.00 98.00 105 ARG A N 1
ATOM 790 C CA . ARG A 1 105 ? -5.190 -0.573 -1.399 1.00 98.00 105 ARG A CA 1
ATOM 791 C C . ARG A 1 105 ? -3.730 -0.131 -1.296 1.00 98.00 105 ARG A C 1
ATOM 793 O O . ARG A 1 105 ? -2.900 -0.557 -2.095 1.00 98.00 105 ARG A O 1
ATOM 800 N N . ARG A 1 106 ? -3.398 0.701 -0.306 1.00 98.38 106 ARG A N 1
ATOM 801 C CA . ARG A 1 106 ? -2.023 1.175 -0.087 1.00 98.38 106 ARG A CA 1
ATOM 802 C C . ARG A 1 106 ? -1.091 0.057 0.386 1.00 98.38 106 ARG A C 1
ATOM 804 O O . ARG A 1 106 ? 0.059 0.036 -0.039 1.00 98.38 106 ARG A O 1
ATOM 811 N N . ILE A 1 107 ? -1.586 -0.899 1.175 1.00 98.62 107 ILE A N 1
ATOM 812 C CA . ILE A 1 107 ? -0.832 -2.105 1.560 1.00 98.62 107 ILE A CA 1
ATOM 813 C C . ILE A 1 107 ? -0.581 -3.013 0.344 1.00 98.62 107 ILE A C 1
ATOM 815 O O . ILE A 1 107 ? 0.531 -3.506 0.178 1.00 98.62 107 ILE A O 1
ATOM 819 N N . VAL A 1 108 ? -1.568 -3.197 -0.542 1.00 98.69 108 VAL A N 1
ATOM 820 C CA . VAL A 1 108 ? -1.408 -3.989 -1.782 1.00 98.69 108 VAL A CA 1
ATOM 821 C C . VAL A 1 108 ? -0.334 -3.397 -2.698 1.00 98.69 108 VAL A C 1
ATOM 823 O O . VAL A 1 108 ? 0.517 -4.129 -3.204 1.00 98.69 108 VAL A O 1
ATOM 826 N N . ILE A 1 109 ? -0.332 -2.071 -2.873 1.00 98.44 109 ILE A N 1
ATOM 827 C CA . ILE A 1 109 ? 0.716 -1.377 -3.635 1.00 98.44 109 ILE A CA 1
ATOM 828 C C . ILE A 1 109 ? 2.076 -1.589 -2.965 1.00 98.44 109 ILE A C 1
ATOM 830 O O . ILE A 1 109 ? 3.018 -2.006 -3.632 1.00 98.44 109 ILE A O 1
ATOM 834 N N . PHE A 1 110 ? 2.163 -1.382 -1.646 1.00 98.69 110 PHE A N 1
ATOM 835 C CA . PHE A 1 110 ? 3.401 -1.556 -0.883 1.00 98.69 110 PHE A CA 1
ATOM 836 C C . PHE A 1 110 ? 3.990 -2.967 -1.021 1.00 98.69 110 PHE A C 1
ATOM 838 O O . PHE A 1 110 ? 5.199 -3.122 -1.183 1.00 98.69 110 PHE A O 1
ATOM 845 N N . ALA A 1 111 ? 3.143 -3.999 -1.006 1.00 98.69 111 ALA A N 1
ATOM 846 C CA . ALA A 1 111 ? 3.575 -5.382 -1.178 1.00 98.69 111 ALA A CA 1
ATOM 847 C C . ALA A 1 111 ? 4.309 -5.603 -2.512 1.00 98.69 111 ALA A C 1
ATOM 849 O O . ALA A 1 111 ? 5.291 -6.335 -2.556 1.00 98.69 111 ALA A O 1
ATOM 850 N N . SER A 1 112 ? 3.873 -4.938 -3.585 1.00 98.12 112 SER A N 1
ATOM 851 C CA . SER A 1 112 ? 4.503 -5.056 -4.908 1.00 98.12 112 SER A CA 1
ATOM 852 C C . SER A 1 112 ? 5.665 -4.078 -5.112 1.00 98.12 112 SER A C 1
ATOM 854 O O . SER A 1 112 ? 6.640 -4.422 -5.771 1.00 98.12 112 SER A O 1
ATOM 856 N N . GLU A 1 113 ? 5.560 -2.861 -4.569 1.00 98.25 113 GLU A N 1
ATOM 857 C CA . GLU A 1 113 ? 6.547 -1.788 -4.744 1.00 98.25 113 GLU A CA 1
ATOM 858 C C . GLU A 1 113 ? 7.778 -1.978 -3.857 1.00 98.25 113 GLU A C 1
ATOM 860 O O . GLU A 1 113 ? 8.896 -1.814 -4.332 1.00 98.25 113 GLU A O 1
ATOM 865 N N . ASP A 1 114 ? 7.569 -2.254 -2.566 1.00 98.50 114 ASP A N 1
ATOM 866 C CA . ASP A 1 114 ? 8.595 -2.146 -1.526 1.00 98.50 114 ASP A CA 1
ATOM 867 C C . ASP A 1 114 ? 9.065 -3.498 -0.988 1.00 98.50 114 ASP A C 1
ATOM 869 O O . ASP A 1 114 ? 10.238 -3.637 -0.642 1.00 98.50 114 ASP A O 1
ATOM 873 N N . VAL A 1 115 ? 8.180 -4.497 -0.916 1.00 98.56 115 VAL A N 1
ATOM 874 C CA . VAL A 1 115 ? 8.569 -5.883 -0.598 1.00 98.56 115 VAL A CA 1
ATOM 875 C C . VAL A 1 115 ? 8.995 -6.615 -1.871 1.00 98.56 115 VAL A C 1
ATOM 877 O O . VAL A 1 115 ? 10.096 -7.168 -1.928 1.00 98.56 115 VAL A O 1
ATOM 880 N N . GLY A 1 116 ? 8.155 -6.552 -2.906 1.00 96.62 116 GLY A N 1
ATOM 881 C CA . GLY A 1 116 ? 8.470 -6.990 -4.260 1.00 96.62 116 GLY A CA 1
ATOM 882 C C . GLY A 1 116 ? 8.953 -8.437 -4.322 1.00 96.62 116 GLY A C 1
ATOM 883 O O . GLY A 1 116 ? 8.382 -9.336 -3.710 1.00 96.62 116 GLY A O 1
ATOM 884 N N . LEU A 1 117 ? 10.036 -8.671 -5.065 1.00 96.44 117 LEU A N 1
ATOM 885 C CA . LEU A 1 117 ? 10.573 -10.016 -5.308 1.00 96.44 117 LEU A CA 1
ATOM 886 C C . LEU A 1 117 ? 11.273 -10.640 -4.093 1.00 96.44 117 LEU A C 1
ATOM 888 O O . LEU A 1 117 ? 11.672 -11.802 -4.154 1.00 96.44 117 LEU A O 1
ATOM 892 N N . ALA A 1 118 ? 11.455 -9.892 -3.000 1.00 97.69 118 ALA A N 1
ATOM 893 C CA . ALA A 1 118 ? 12.105 -10.432 -1.812 1.00 97.69 118 ALA A CA 1
ATOM 894 C C . ALA A 1 118 ? 11.229 -11.443 -1.062 1.00 97.69 118 ALA A C 1
ATOM 896 O O . ALA A 1 118 ? 11.769 -12.262 -0.316 1.00 97.69 118 ALA A O 1
ATOM 897 N N . ASP A 1 119 ? 9.908 -11.374 -1.241 1.00 97.75 119 ASP A N 1
ATOM 898 C CA . ASP A 1 119 ? 8.952 -12.271 -0.604 1.00 97.75 119 ASP A CA 1
ATOM 899 C C . ASP A 1 119 ? 7.661 -12.385 -1.431 1.00 97.75 119 ASP A C 1
ATOM 901 O O . ASP A 1 119 ? 6.854 -11.456 -1.496 1.00 97.75 119 ASP A O 1
ATOM 905 N N . ALA A 1 120 ? 7.459 -13.552 -2.045 1.00 95.44 120 ALA A N 1
ATOM 906 C CA . ALA A 1 120 ? 6.314 -13.822 -2.910 1.00 95.44 120 ALA A CA 1
ATOM 907 C C . ALA A 1 120 ? 4.974 -13.904 -2.155 1.00 95.44 120 ALA A C 1
ATOM 909 O O . ALA A 1 120 ? 3.928 -13.750 -2.783 1.00 95.44 120 ALA A O 1
ATOM 910 N N . GLU A 1 121 ? 4.984 -14.103 -0.833 1.00 98.00 121 GLU A N 1
ATOM 911 C CA . GLU A 1 121 ? 3.765 -14.229 -0.023 1.00 98.00 121 GLU A CA 1
ATOM 912 C C . GLU A 1 121 ? 3.166 -12.867 0.361 1.00 98.00 121 GLU A C 1
ATOM 914 O O . GLU A 1 121 ? 1.988 -12.775 0.716 1.00 98.00 121 GLU A O 1
ATOM 919 N N . ALA A 1 122 ? 3.934 -11.779 0.230 1.00 98.50 122 ALA A N 1
ATOM 920 C CA . ALA A 1 122 ? 3.489 -10.444 0.615 1.00 98.50 122 ALA A CA 1
ATOM 921 C C . ALA A 1 122 ? 2.259 -9.978 -0.182 1.00 98.50 122 ALA A C 1
ATOM 923 O O . ALA A 1 122 ? 1.269 -9.529 0.402 1.00 98.50 122 ALA A O 1
ATOM 924 N N . LEU A 1 123 ? 2.286 -10.095 -1.514 1.00 98.56 123 LEU A N 1
ATOM 925 C CA . LEU A 1 123 ? 1.163 -9.671 -2.354 1.00 98.56 123 LEU A CA 1
ATOM 926 C C . LEU A 1 123 ? -0.102 -10.523 -2.112 1.00 98.56 123 LEU A C 1
ATOM 928 O O . LEU A 1 123 ? -1.153 -9.928 -1.860 1.00 98.56 123 LEU A O 1
ATOM 932 N N . PRO A 1 124 ? -0.046 -11.871 -2.106 1.00 98.62 124 PRO A N 1
ATOM 933 C CA . PRO A 1 124 ? -1.178 -12.710 -1.710 1.00 98.62 124 PRO A CA 1
ATOM 934 C C . PRO A 1 124 ? -1.761 -12.345 -0.340 1.00 98.62 124 PRO A C 1
ATOM 936 O O . PRO A 1 124 ? -2.979 -12.200 -0.220 1.00 98.62 124 PRO A O 1
ATOM 939 N N . LEU A 1 125 ? -0.919 -12.117 0.675 1.00 98.69 125 LEU A N 1
ATOM 940 C CA . LEU A 1 125 ? -1.374 -11.705 2.004 1.00 98.69 125 LEU A CA 1
ATOM 941 C C . LEU A 1 125 ? -2.077 -10.341 1.975 1.00 98.69 125 LEU A C 1
ATOM 943 O O . LEU A 1 125 ? -3.102 -10.160 2.635 1.00 98.69 125 LEU A O 1
ATOM 947 N N . ALA A 1 126 ? -1.560 -9.380 1.208 1.00 98.62 126 ALA A N 1
ATOM 948 C CA . ALA A 1 126 ? -2.181 -8.067 1.062 1.00 98.62 126 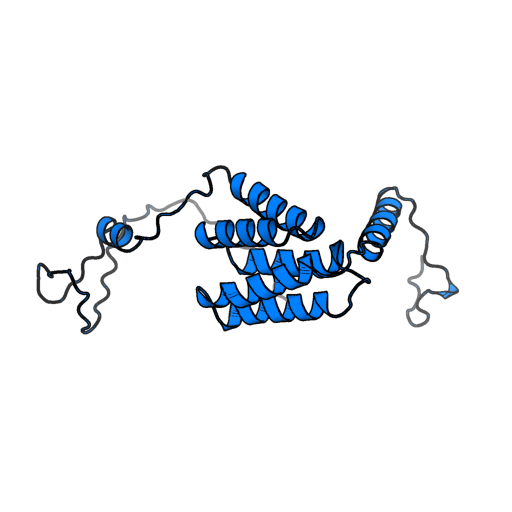ALA A CA 1
ATOM 949 C C . ALA A 1 126 ? -3.557 -8.153 0.379 1.00 98.62 126 ALA A C 1
ATOM 951 O O . ALA A 1 126 ? -4.503 -7.503 0.827 1.00 98.62 126 ALA A O 1
ATOM 952 N N . ILE A 1 127 ? -3.694 -8.988 -0.657 1.00 98.56 127 ILE A N 1
ATOM 953 C CA . ILE A 1 127 ? -4.979 -9.249 -1.325 1.00 98.56 127 ILE A CA 1
ATOM 954 C C . ILE A 1 127 ? -5.962 -9.930 -0.367 1.00 98.56 127 ILE A C 1
ATOM 956 O O . ILE A 1 127 ? -7.097 -9.475 -0.230 1.00 98.56 127 ILE A O 1
ATOM 960 N N . ALA A 1 128 ? -5.520 -10.961 0.356 1.00 98.62 128 ALA A N 1
ATOM 961 C CA . ALA A 1 128 ? -6.340 -11.627 1.364 1.00 98.62 128 ALA A CA 1
ATOM 962 C C . ALA A 1 128 ? -6.777 -10.653 2.469 1.00 98.62 128 ALA A C 1
ATOM 964 O O . ALA A 1 128 ? -7.920 -10.686 2.916 1.00 98.62 128 ALA A O 1
ATOM 965 N N . THR A 1 129 ? -5.899 -9.728 2.866 1.00 98.56 129 THR A N 1
ATOM 966 C CA . THR A 1 129 ? -6.221 -8.667 3.828 1.00 98.56 129 THR A CA 1
ATOM 967 C C . THR A 1 129 ? -7.279 -7.721 3.276 1.00 98.56 129 THR A C 1
ATOM 969 O O . THR A 1 129 ? -8.240 -7.424 3.978 1.00 98.56 129 THR A O 1
ATOM 972 N N . GLN A 1 130 ? -7.151 -7.281 2.020 1.00 98.06 130 GLN A N 1
ATOM 973 C CA . GLN A 1 130 ? -8.150 -6.433 1.369 1.00 98.06 130 GLN A CA 1
ATOM 974 C C . GLN A 1 130 ? -9.527 -7.110 1.321 1.00 98.06 130 GLN A C 1
ATOM 976 O O . GLN A 1 130 ? -10.534 -6.460 1.582 1.00 98.06 130 GLN A O 1
ATOM 981 N N . GLN A 1 131 ? -9.583 -8.410 1.049 1.00 98.25 131 GLN A N 1
ATOM 982 C CA . GLN A 1 131 ? -10.835 -9.167 1.082 1.00 98.25 131 GLN A CA 1
ATOM 983 C C . GLN A 1 131 ? -11.370 -9.331 2.510 1.00 98.25 131 GLN A C 1
ATOM 985 O O . GLN A 1 131 ? -12.565 -9.168 2.750 1.00 98.25 131 GLN A O 1
ATOM 990 N N . ALA A 1 132 ? -10.491 -9.612 3.473 1.00 97.88 132 ALA A N 1
ATOM 991 C CA . ALA A 1 132 ? -10.866 -9.798 4.868 1.00 97.88 132 ALA A CA 1
ATOM 992 C C . ALA A 1 132 ? -11.462 -8.525 5.479 1.00 97.88 132 ALA A C 1
ATOM 994 O O . ALA A 1 132 ? -12.446 -8.613 6.205 1.00 97.88 132 ALA A O 1
ATOM 995 N N . VAL A 1 133 ? -10.915 -7.341 5.179 1.00 96.38 133 VAL A N 1
ATOM 996 C CA . VAL A 1 133 ? -11.457 -6.085 5.727 1.00 96.38 133 VAL A CA 1
ATOM 997 C C . VAL A 1 133 ? -12.858 -5.779 5.206 1.00 96.38 133 VAL A C 1
ATOM 999 O O . VAL A 1 133 ? -13.686 -5.283 5.962 1.00 96.38 133 VAL A O 1
ATOM 1002 N N . GLU A 1 134 ? -13.137 -6.120 3.947 1.00 95.38 134 GLU A N 1
ATOM 1003 C CA . GLU A 1 134 ? -14.467 -5.986 3.341 1.00 95.38 134 GLU A CA 1
ATOM 1004 C C . GLU A 1 134 ? -15.463 -6.962 3.955 1.00 95.38 134 GLU A C 1
ATOM 1006 O O . GLU A 1 134 ? -16.590 -6.591 4.270 1.00 95.38 134 GLU A O 1
ATOM 1011 N N . PHE A 1 135 ? -15.036 -8.213 4.124 1.00 97.31 135 PHE A N 1
ATOM 1012 C CA . PHE A 1 135 ? -15.881 -9.272 4.652 1.00 97.31 135 PHE A CA 1
ATOM 1013 C C . PHE A 1 135 ? -16.205 -9.074 6.138 1.00 97.31 135 PHE A C 1
ATOM 1015 O O . PHE A 1 135 ? -17.337 -9.303 6.554 1.00 97.31 135 PHE A O 1
ATOM 1022 N N . VAL A 1 136 ? -15.220 -8.656 6.938 1.00 96.50 136 VAL A N 1
ATOM 1023 C CA . VAL A 1 136 ? -15.356 -8.517 8.395 1.00 96.50 136 VAL A CA 1
ATOM 1024 C C . VAL A 1 136 ? -16.004 -7.184 8.782 1.00 96.50 136 VAL A C 1
ATOM 1026 O O . VAL A 1 136 ? -16.854 -7.161 9.667 1.00 96.50 136 VAL A O 1
ATOM 1029 N N . GLY A 1 137 ? -15.630 -6.080 8.129 1.00 92.00 137 GLY A N 1
ATOM 1030 C CA . GLY A 1 137 ? -16.096 -4.740 8.489 1.00 92.00 137 GLY A CA 1
ATOM 1031 C C . GLY A 1 137 ? -15.478 -4.179 9.780 1.00 92.00 137 GLY A C 1
ATOM 1032 O O . GLY A 1 137 ? -14.791 -4.864 10.538 1.00 92.00 137 GLY A O 1
ATOM 1033 N N . MET A 1 138 ? -15.668 -2.878 10.013 1.00 92.00 138 MET A N 1
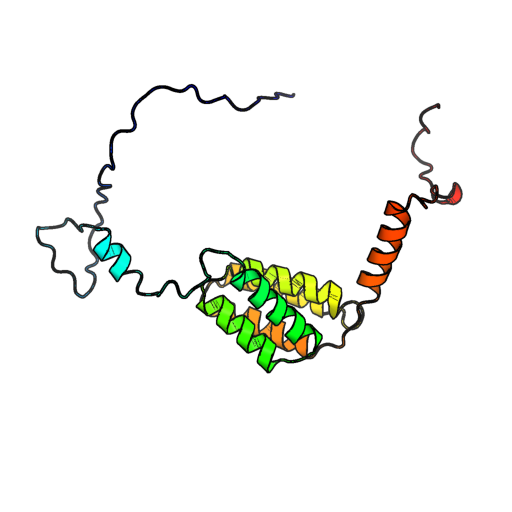ATOM 1034 C CA . MET A 1 138 ? -15.161 -2.194 11.211 1.00 92.00 138 MET A CA 1
ATOM 1035 C C . MET A 1 138 ? -16.098 -2.404 12.414 1.00 92.00 138 MET A C 1
ATOM 1037 O O . MET A 1 138 ? -17.313 -2.391 12.216 1.00 92.00 138 MET A O 1
ATOM 1041 N N . PRO A 1 139 ? -15.567 -2.501 13.653 1.00 94.62 139 PRO A N 1
ATOM 1042 C CA . PRO A 1 139 ? -14.176 -2.246 14.058 1.00 94.62 139 PRO A CA 1
ATOM 1043 C C . PRO A 1 139 ? -13.198 -3.428 13.932 1.00 94.62 139 PRO A C 1
ATOM 1045 O O . PRO A 1 139 ? -11.988 -3.202 13.995 1.00 94.62 139 PRO A O 1
ATOM 1048 N N . GLU A 1 140 ? -13.657 -4.667 13.758 1.00 97.06 140 GLU A N 1
ATOM 1049 C CA . GLU A 1 140 ? -12.819 -5.878 13.777 1.00 97.06 140 GLU A CA 1
ATOM 1050 C C . GLU A 1 140 ? -11.832 -5.959 12.597 1.00 97.06 140 GLU A C 1
ATOM 1052 O O . GLU A 1 140 ? -10.723 -6.478 12.756 1.00 97.06 140 GLU A O 1
ATOM 1057 N N . ALA A 1 141 ? -12.162 -5.359 11.448 1.00 93.81 141 ALA A N 1
ATOM 1058 C CA . ALA A 1 141 ? -11.294 -5.252 10.268 1.00 93.81 141 ALA A CA 1
ATOM 1059 C C . ALA A 1 141 ? -9.955 -4.533 10.533 1.00 93.81 141 ALA A C 1
ATOM 1061 O O . ALA A 1 141 ? -9.002 -4.694 9.765 1.00 93.81 141 ALA A O 1
ATOM 1062 N N . ARG A 1 142 ? -9.814 -3.811 11.655 1.00 97.12 142 ARG A N 1
ATOM 1063 C CA . ARG A 1 142 ? -8.519 -3.259 12.088 1.00 97.12 142 ARG A CA 1
ATOM 1064 C C . ARG A 1 142 ? -7.454 -4.334 12.325 1.00 97.12 142 ARG A C 1
ATOM 1066 O O . ARG A 1 142 ? -6.268 -4.046 12.195 1.00 97.12 142 ARG A O 1
ATOM 1073 N N . LEU A 1 143 ? -7.859 -5.556 12.686 1.00 98.25 143 LEU A N 1
ATOM 1074 C CA . LEU A 1 143 ? -6.938 -6.645 13.023 1.00 98.25 143 LEU A CA 1
ATOM 1075 C C . LEU A 1 143 ? -6.249 -7.234 11.777 1.00 98.25 143 LEU A C 1
ATOM 1077 O O . LEU A 1 143 ? -5.018 -7.279 11.782 1.00 98.25 143 LEU A O 1
ATOM 1081 N N . PRO A 1 144 ? -6.965 -7.607 10.690 1.00 98.31 144 PRO A N 1
ATOM 1082 C CA . PRO A 1 144 ? -6.327 -7.955 9.419 1.00 98.31 144 PRO A CA 1
ATOM 1083 C C . PRO A 1 144 ? -5.375 -6.872 8.897 1.00 98.31 144 PRO A C 1
ATOM 1085 O O . PRO A 1 144 ? -4.267 -7.193 8.472 1.00 98.31 144 PRO A O 1
ATOM 1088 N N . LEU A 1 145 ? -5.761 -5.591 8.985 1.00 98.44 145 LEU A N 1
ATOM 1089 C CA . LEU A 1 1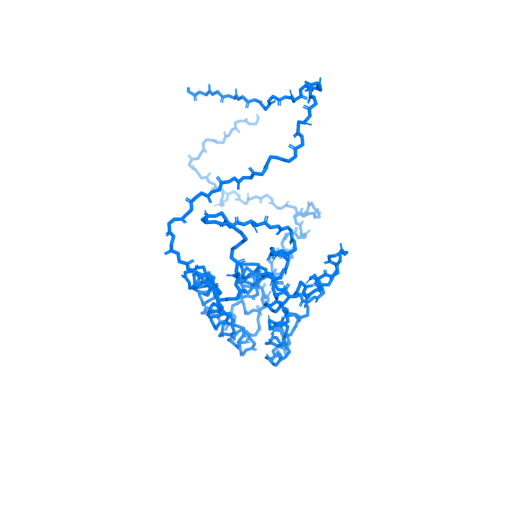45 ? -4.889 -4.479 8.586 1.00 98.44 145 LEU A CA 1
ATOM 1090 C C . LEU A 1 145 ? -3.596 -4.456 9.403 1.00 98.44 145 LEU A C 1
ATOM 1092 O O . LEU A 1 145 ? -2.511 -4.407 8.830 1.00 98.44 145 LEU A O 1
ATOM 1096 N N . ALA A 1 146 ? -3.699 -4.521 10.732 1.00 98.69 146 ALA A N 1
ATOM 1097 C CA . ALA A 1 146 ? -2.533 -4.527 11.609 1.00 98.69 146 ALA A CA 1
ATOM 1098 C C . ALA A 1 146 ? -1.620 -5.733 11.340 1.00 98.69 146 ALA A C 1
ATOM 1100 O O . ALA A 1 146 ? -0.402 -5.578 11.284 1.00 98.69 146 ALA A O 1
ATOM 1101 N N . HIS A 1 147 ? -2.202 -6.914 11.111 1.00 98.69 147 HIS A N 1
ATOM 1102 C CA . HIS A 1 147 ? -1.451 -8.118 10.764 1.00 98.69 147 HIS A CA 1
ATOM 1103 C C . HIS A 1 147 ? -0.634 -7.919 9.480 1.00 98.69 147 HIS A C 1
ATOM 1105 O O . HIS A 1 147 ? 0.579 -8.137 9.490 1.00 98.69 147 HIS A O 1
ATOM 1111 N N . ALA A 1 148 ? -1.266 -7.442 8.406 1.00 98.69 148 ALA A N 1
ATOM 1112 C CA . ALA A 1 148 ? -0.569 -7.177 7.153 1.00 98.69 148 ALA A CA 1
ATOM 1113 C C . ALA A 1 148 ? 0.533 -6.125 7.322 1.00 98.69 148 ALA A C 1
ATOM 1115 O O . ALA A 1 148 ? 1.634 -6.310 6.819 1.00 98.69 148 ALA A O 1
ATOM 1116 N N . VAL A 1 149 ? 0.285 -5.054 8.081 1.00 98.75 149 VAL A N 1
ATOM 1117 C CA . VAL A 1 149 ? 1.292 -4.014 8.349 1.00 98.75 149 VAL A CA 1
ATOM 1118 C C . VAL A 1 149 ? 2.519 -4.582 9.056 1.00 98.75 149 VAL A C 1
ATOM 1120 O O . VAL A 1 149 ? 3.639 -4.366 8.594 1.00 98.75 149 VAL A O 1
ATOM 1123 N N . CYS A 1 150 ? 2.331 -5.354 10.130 1.00 98.75 150 CYS A N 1
ATOM 1124 C CA . CYS A 1 150 ? 3.438 -6.012 10.825 1.00 98.75 150 CYS A CA 1
ATOM 1125 C C . CYS A 1 150 ? 4.226 -6.936 9.886 1.00 98.75 150 CYS A C 1
ATOM 1127 O O . CYS A 1 150 ? 5.457 -6.941 9.920 1.00 98.75 150 CYS A O 1
ATOM 1129 N N . TYR A 1 151 ? 3.533 -7.687 9.025 1.00 98.81 151 TYR A N 1
ATOM 1130 C CA . TYR A 1 151 ? 4.175 -8.529 8.017 1.00 98.81 151 TYR A CA 1
ATOM 1131 C C . TYR A 1 151 ? 5.042 -7.701 7.060 1.00 98.81 151 TYR A C 1
ATOM 1133 O O . TYR A 1 151 ? 6.234 -7.968 6.917 1.00 98.81 151 TYR A O 1
ATOM 1141 N N . MET A 1 152 ? 4.478 -6.643 6.469 1.00 98.69 152 MET A N 1
ATOM 1142 C CA . MET A 1 152 ? 5.172 -5.765 5.520 1.00 98.69 152 MET A CA 1
ATOM 1143 C C . MET A 1 152 ? 6.395 -5.079 6.136 1.00 98.69 152 MET A C 1
ATOM 1145 O O . MET A 1 152 ? 7.434 -4.953 5.483 1.00 98.69 152 MET A O 1
ATOM 1149 N N . CYS A 1 153 ? 6.311 -4.665 7.403 1.00 98.69 153 CYS A N 1
ATOM 1150 C CA . CYS A 1 153 ? 7.449 -4.106 8.130 1.00 98.69 153 CYS A CA 1
ATOM 1151 C C . CYS A 1 153 ? 8.585 -5.126 8.276 1.00 98.69 153 CYS A C 1
ATOM 1153 O O . CYS A 1 153 ? 9.740 -4.768 8.070 1.00 98.69 153 CYS A O 1
ATOM 1155 N N . ARG A 1 154 ? 8.269 -6.391 8.578 1.00 98.44 154 ARG A N 1
ATOM 1156 C CA . ARG A 1 154 ? 9.260 -7.455 8.827 1.00 98.44 154 ARG A CA 1
ATOM 1157 C C . ARG A 1 154 ? 9.815 -8.098 7.556 1.00 98.44 154 ARG A C 1
ATOM 1159 O O . ARG A 1 154 ? 10.913 -8.650 7.594 1.00 98.44 154 ARG A O 1
ATOM 1166 N N . ALA A 1 155 ? 9.081 -8.034 6.448 1.00 98.31 155 ALA A N 1
ATOM 1167 C CA . ALA A 1 155 ? 9.520 -8.572 5.167 1.00 98.31 155 ALA A CA 1
ATOM 1168 C C . ALA A 1 155 ? 10.785 -7.857 4.658 1.00 98.31 155 ALA A C 1
ATOM 1170 O O . ALA A 1 155 ? 10.973 -6.650 4.856 1.00 98.31 155 ALA A O 1
ATOM 1171 N N . LYS A 1 156 ? 11.658 -8.594 3.964 1.00 98.00 156 LYS A N 1
ATOM 1172 C CA . LYS A 1 156 ? 12.798 -7.994 3.257 1.00 98.00 156 LYS A CA 1
ATOM 1173 C C . LYS A 1 156 ? 12.279 -7.059 2.160 1.00 98.00 156 LYS A C 1
ATOM 1175 O O . LYS A 1 156 ? 11.231 -7.315 1.582 1.00 98.00 156 LYS A O 1
ATOM 1180 N N . LYS A 1 157 ? 13.000 -5.970 1.892 1.00 98.25 157 LYS A N 1
ATOM 1181 C CA . LYS A 1 157 ? 12.603 -4.975 0.888 1.00 98.25 157 LYS A CA 1
ATOM 1182 C C . LYS A 1 157 ? 13.343 -5.215 -0.428 1.00 98.25 157 LYS A C 1
ATOM 1184 O O . LYS A 1 157 ? 14.558 -5.409 -0.410 1.00 98.25 157 LYS A O 1
ATOM 1189 N N . ASN A 1 158 ? 12.629 -5.197 -1.549 1.00 97.81 158 ASN A N 1
ATOM 1190 C CA . ASN A 1 158 ? 13.187 -5.234 -2.900 1.00 97.81 158 ASN A CA 1
ATOM 1191 C C . ASN A 1 158 ? 12.253 -4.456 -3.838 1.00 97.81 158 ASN A C 1
ATOM 1193 O O . ASN A 1 158 ? 11.082 -4.799 -3.974 1.00 97.81 158 ASN A O 1
ATOM 1197 N N . ARG A 1 159 ? 12.799 -3.423 -4.490 1.00 97.19 159 ARG A N 1
ATOM 1198 C CA . ARG A 1 159 ? 12.073 -2.518 -5.396 1.00 97.19 159 ARG A CA 1
ATOM 1199 C C . ARG A 1 159 ? 12.455 -2.713 -6.864 1.00 97.19 159 ARG A C 1
ATOM 1201 O O . ARG A 1 159 ? 12.065 -1.914 -7.705 1.00 97.19 159 ARG A O 1
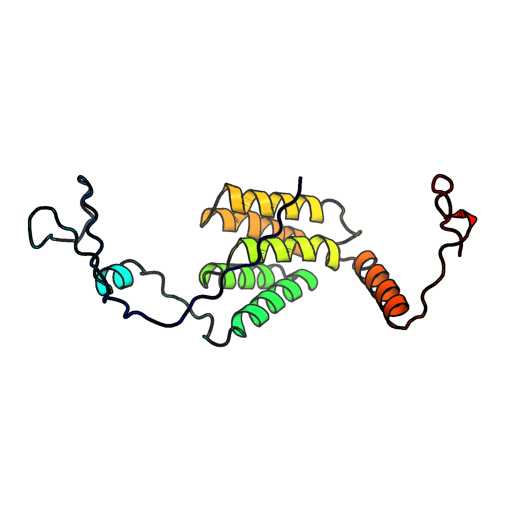ATOM 1208 N N . GLU A 1 160 ? 13.195 -3.774 -7.186 1.00 97.69 160 GLU A N 1
ATOM 1209 C CA . GLU A 1 160 ? 13.783 -4.021 -8.509 1.00 97.69 160 GLU A CA 1
ATOM 1210 C C . GLU A 1 160 ? 12.723 -4.039 -9.612 1.00 97.69 160 GLU A C 1
ATOM 1212 O O . GLU A 1 160 ? 12.881 -3.379 -10.633 1.00 97.69 160 GLU A O 1
ATOM 1217 N N . ALA A 1 161 ? 11.606 -4.741 -9.396 1.00 96.12 161 ALA A N 1
ATOM 1218 C CA . ALA A 1 161 ? 10.524 -4.810 -10.377 1.00 96.12 161 ALA A CA 1
ATOM 1219 C C . ALA A 1 161 ? 9.864 -3.440 -10.618 1.00 96.12 161 ALA A C 1
ATOM 1221 O O . ALA A 1 161 ? 9.563 -3.088 -11.759 1.00 96.12 161 ALA A O 1
ATOM 1222 N N . TYR A 1 162 ? 9.665 -2.659 -9.550 1.00 96.69 162 TYR A N 1
ATOM 1223 C CA . TYR A 1 162 ? 9.119 -1.304 -9.628 1.00 96.69 162 TYR A CA 1
ATOM 1224 C C . TYR A 1 162 ? 10.074 -0.361 -10.372 1.00 96.69 162 TYR A C 1
ATOM 1226 O O . TYR A 1 162 ? 9.662 0.342 -11.294 1.00 96.69 162 TYR A O 1
ATOM 1234 N N . GLU A 1 163 ? 11.358 -0.384 -10.016 1.00 97.69 163 GLU A N 1
ATOM 1235 C CA . GLU A 1 163 ? 12.395 0.451 -10.623 1.00 97.69 163 GLU A CA 1
ATOM 1236 C C . GLU A 1 163 ? 12.626 0.090 -12.097 1.00 97.69 163 GLU A C 1
ATOM 1238 O O . GLU A 1 163 ? 12.720 0.984 -12.936 1.00 97.69 163 GLU A O 1
ATOM 1243 N N . ALA A 1 164 ? 12.633 -1.201 -12.441 1.00 97.31 164 ALA A N 1
ATOM 1244 C CA . ALA A 1 164 ? 12.770 -1.667 -13.819 1.00 97.31 164 ALA A CA 1
ATOM 1245 C C . ALA A 1 164 ? 11.601 -1.208 -14.706 1.00 97.31 164 ALA A C 1
ATOM 1247 O O . ALA A 1 164 ? 11.819 -0.769 -15.838 1.00 97.31 164 ALA A O 1
ATOM 1248 N N . LEU A 1 165 ? 10.364 -1.273 -14.197 1.00 96.94 165 LEU A N 1
ATOM 1249 C CA . LEU A 1 165 ? 9.197 -0.756 -14.912 1.00 96.94 165 LEU A CA 1
ATOM 1250 C C . LEU A 1 165 ? 9.265 0.769 -15.068 1.00 96.94 165 LEU A C 1
ATOM 1252 O O . LEU A 1 165 ? 8.962 1.284 -16.145 1.00 96.94 165 LEU A O 1
ATOM 1256 N N . GLY A 1 166 ? 9.689 1.481 -14.019 1.00 95.88 166 GLY A N 1
ATOM 1257 C CA . GLY A 1 166 ? 9.893 2.930 -14.049 1.00 95.88 166 GLY A CA 1
ATOM 1258 C C . GLY A 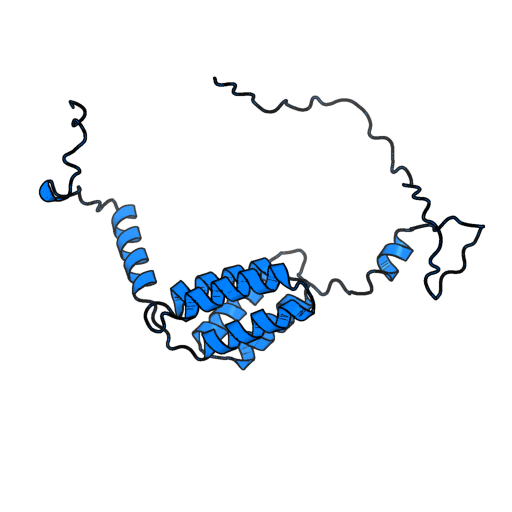1 166 ? 10.897 3.347 -15.122 1.00 95.88 166 GLY A C 1
ATOM 1259 O O . GLY A 1 166 ? 10.556 4.136 -15.999 1.00 95.88 166 GLY A O 1
ATOM 1260 N N . ALA A 1 167 ? 12.084 2.736 -15.135 1.00 95.75 167 ALA A N 1
ATOM 1261 C CA . ALA A 1 167 ? 13.125 3.019 -16.123 1.00 95.75 167 ALA A CA 1
ATOM 1262 C C . ALA A 1 167 ? 12.662 2.744 -17.565 1.00 95.75 167 ALA A C 1
ATOM 1264 O O . ALA A 1 167 ? 12.885 3.556 -18.463 1.00 95.75 167 ALA A O 1
ATOM 1265 N N . ALA A 1 168 ? 11.964 1.626 -17.796 1.00 94.94 168 ALA A N 1
ATOM 1266 C CA . ALA A 1 168 ? 11.407 1.318 -19.112 1.00 94.94 168 ALA A CA 1
ATOM 1267 C C . ALA A 1 168 ? 10.335 2.335 -19.547 1.00 94.94 168 ALA A C 1
ATOM 1269 O O . ALA A 1 168 ? 10.263 2.688 -20.723 1.00 94.94 168 ALA A O 1
ATOM 1270 N N . THR A 1 169 ? 9.521 2.821 -18.606 1.00 94.00 169 THR A N 1
ATOM 1271 C CA . THR A 1 169 ? 8.501 3.847 -18.869 1.00 94.00 169 THR A CA 1
ATOM 1272 C C . THR A 1 169 ? 9.152 5.184 -19.221 1.00 94.00 169 THR A C 1
ATOM 1274 O O . THR A 1 169 ? 8.769 5.806 -20.207 1.00 94.00 169 THR A O 1
ATOM 1277 N N . GLU A 1 170 ? 10.194 5.593 -18.495 1.00 93.88 170 GLU A N 1
ATOM 1278 C CA . GLU A 1 170 ? 10.961 6.810 -18.793 1.00 93.88 170 GLU A CA 1
ATOM 1279 C C . GLU A 1 170 ? 11.609 6.772 -20.187 1.00 93.88 170 GLU A C 1
ATOM 1281 O O . GLU A 1 170 ? 11.594 7.773 -20.904 1.00 93.88 170 GLU A O 1
ATOM 1286 N N . GLU A 1 171 ? 12.143 5.622 -20.619 1.00 92.50 171 GLU A N 1
ATOM 1287 C CA . GLU A 1 171 ? 12.670 5.463 -21.984 1.00 92.50 171 GLU A CA 1
ATOM 1288 C C . GLU A 1 171 ? 11.589 5.667 -23.059 1.00 92.50 171 GLU A C 1
ATOM 1290 O O . GLU A 1 171 ? 11.865 6.259 -24.106 1.00 92.50 171 GLU A O 1
ATOM 1295 N N . ILE A 1 172 ? 10.368 5.184 -22.810 1.00 92.25 172 ILE A N 1
ATOM 1296 C CA . ILE A 1 172 ? 9.233 5.315 -23.731 1.00 92.25 172 ILE A CA 1
ATOM 1297 C C . ILE A 1 172 ? 8.785 6.776 -23.833 1.00 92.25 172 ILE A C 1
ATOM 1299 O O . ILE A 1 172 ? 8.642 7.280 -24.948 1.00 92.25 172 ILE A O 1
ATOM 1303 N N . GLU A 1 173 ? 8.619 7.455 -22.696 1.00 90.88 173 GLU A N 1
ATOM 1304 C CA . GLU A 1 173 ? 8.207 8.866 -22.634 1.00 90.88 173 GLU A CA 1
ATOM 1305 C C . GLU A 1 173 ? 9.259 9.809 -23.240 1.00 90.88 173 GLU A C 1
ATOM 1307 O O . GLU A 1 173 ? 8.924 10.841 -23.813 1.00 90.88 173 GLU A O 1
ATOM 1312 N N . ALA A 1 174 ? 10.540 9.430 -23.205 1.00 92.06 174 ALA A N 1
ATOM 1313 C CA . ALA A 1 174 ? 11.622 10.147 -23.882 1.00 92.06 174 ALA A CA 1
ATOM 1314 C C . ALA A 1 174 ? 11.700 9.877 -25.404 1.00 92.06 174 ALA A C 1
ATOM 1316 O O . ALA A 1 174 ? 12.745 10.116 -26.014 1.00 92.06 174 ALA A O 1
ATOM 1317 N N . GLU A 1 175 ? 10.643 9.322 -26.007 1.00 81.69 175 GLU A N 1
ATOM 1318 C CA . GLU A 1 175 ? 10.537 8.929 -27.421 1.00 81.69 175 GLU A CA 1
ATOM 1319 C C . GLU A 1 175 ? 11.606 7.923 -27.899 1.00 81.69 175 GLU A C 1
ATOM 1321 O O . GLU A 1 175 ? 11.751 7.671 -29.098 1.00 81.69 175 GLU A O 1
ATOM 1326 N N . LYS A 1 176 ? 12.319 7.242 -26.989 1.00 78.62 176 LYS A N 1
ATOM 1327 C CA . LYS A 1 176 ? 13.298 6.186 -27.324 1.00 78.62 176 LYS A CA 1
ATOM 1328 C C . LYS A 1 176 ? 12.618 4.831 -27.531 1.00 78.62 176 LYS A C 1
ATOM 1330 O O . LYS A 1 176 ? 13.134 3.779 -27.144 1.00 78.62 176 LYS A O 1
ATOM 1335 N N . THR A 1 177 ? 11.445 4.837 -28.155 1.00 76.62 177 THR A N 1
ATOM 1336 C CA . THR A 1 177 ? 10.653 3.627 -28.371 1.00 76.62 177 THR A CA 1
ATOM 1337 C C . THR A 1 177 ? 11.299 2.729 -29.426 1.00 76.62 177 THR A C 1
ATOM 1339 O O . THR A 1 177 ? 11.601 3.127 -30.552 1.00 76.62 177 THR A O 1
ATOM 1342 N N . LYS A 1 178 ? 11.526 1.465 -29.062 1.00 82.25 178 LYS A N 1
ATOM 1343 C CA . LYS A 1 178 ? 12.059 0.451 -29.979 1.00 82.25 178 LYS A CA 1
ATOM 1344 C C . LYS A 1 178 ? 10.898 -0.226 -30.700 1.00 82.25 178 LYS A C 1
ATOM 1346 O O . LYS A 1 178 ? 9.936 -0.658 -30.068 1.00 82.25 178 LYS A O 1
ATOM 1351 N N . ARG A 1 179 ? 10.997 -0.381 -32.024 1.00 84.81 179 ARG A N 1
ATOM 1352 C CA . ARG A 1 179 ? 10.054 -1.231 -32.769 1.00 84.81 179 ARG A CA 1
ATOM 1353 C C . ARG A 1 179 ? 10.170 -2.675 -32.286 1.00 84.81 179 ARG A C 1
ATOM 1355 O O . ARG A 1 179 ? 11.275 -3.163 -32.047 1.00 84.81 179 ARG A O 1
ATOM 1362 N N . VAL A 1 180 ? 9.037 -3.371 -32.212 1.00 88.69 180 VAL A N 1
ATOM 1363 C CA . VAL A 1 180 ? 9.007 -4.806 -31.902 1.00 88.69 180 VAL A CA 1
ATOM 1364 C C . VAL A 1 180 ? 9.814 -5.565 -32.968 1.00 88.69 180 VAL A C 1
ATOM 1366 O O . VAL A 1 180 ? 9.475 -5.463 -34.153 1.00 88.69 180 VAL A O 1
ATOM 1369 N N . PRO A 1 181 ? 10.865 -6.322 -32.590 1.00 90.19 181 PRO A N 1
ATOM 1370 C CA . PRO A 1 181 ? 11.651 -7.113 -33.534 1.00 90.19 181 PRO A CA 1
ATOM 1371 C C . PRO A 1 181 ? 10.776 -8.068 -34.355 1.00 90.19 181 PRO A C 1
ATOM 1373 O O . PRO A 1 181 ? 9.905 -8.724 -33.790 1.00 90.19 181 PRO A O 1
ATOM 1376 N N . GLU A 1 182 ? 11.046 -8.220 -35.660 1.00 88.12 182 GLU A N 1
ATOM 1377 C CA . GLU A 1 182 ? 10.230 -9.050 -36.576 1.00 88.12 182 GLU A CA 1
ATOM 1378 C C . GLU A 1 182 ? 9.987 -10.472 -36.048 1.00 88.12 182 GLU A C 1
ATOM 1380 O O . GLU A 1 182 ? 8.878 -10.992 -36.123 1.00 88.12 182 GLU A O 1
ATOM 1385 N N . LYS A 1 183 ? 11.005 -11.087 -35.431 1.00 91.06 183 LYS A N 1
ATOM 1386 C CA . LYS A 1 183 ? 10.911 -12.440 -34.855 1.00 91.06 183 LYS A CA 1
ATOM 1387 C C . LYS A 1 183 ? 9.935 -12.568 -33.675 1.00 91.06 183 LYS A C 1
ATOM 1389 O O . LYS A 1 183 ? 9.534 -13.685 -33.367 1.00 91.06 183 LYS A O 1
ATOM 1394 N N . LEU A 1 184 ? 9.592 -11.457 -33.017 1.00 89.56 184 LEU A N 1
ATOM 1395 C CA . LEU A 1 184 ? 8.656 -11.386 -31.889 1.00 89.56 184 LEU A CA 1
ATOM 1396 C C . LEU A 1 184 ? 7.256 -10.912 -32.310 1.00 89.56 184 LEU A C 1
ATOM 1398 O O . LEU A 1 184 ? 6.345 -10.908 -31.485 1.00 89.56 184 LEU A O 1
ATOM 1402 N N . LYS A 1 185 ? 7.064 -10.497 -33.571 1.00 87.75 185 LYS A N 1
ATOM 1403 C CA . LYS A 1 185 ? 5.750 -10.078 -34.062 1.00 87.75 185 LYS A CA 1
ATOM 1404 C C . LYS A 1 185 ? 4.807 -11.269 -34.195 1.00 87.75 185 LYS A C 1
ATOM 1406 O O . LYS A 1 185 ? 5.216 -12.397 -34.475 1.00 87.75 185 LYS A O 1
ATOM 1411 N N . ASN A 1 186 ? 3.518 -10.990 -34.030 1.00 84.56 186 ASN A N 1
ATOM 1412 C CA . ASN A 1 186 ? 2.468 -11.972 -34.247 1.00 84.56 186 ASN A CA 1
ATOM 1413 C C . ASN A 1 186 ? 2.451 -12.417 -35.722 1.00 84.56 186 ASN A C 1
ATOM 1415 O O . ASN A 1 186 ? 2.362 -11.583 -36.618 1.00 84.56 186 ASN A O 1
ATOM 1419 N N . LYS A 1 187 ? 2.524 -13.731 -35.964 1.00 81.25 187 LYS A N 1
ATOM 1420 C CA . LYS A 1 187 ? 2.543 -14.336 -37.308 1.00 81.25 187 LYS A CA 1
ATOM 1421 C C . LYS A 1 187 ? 1.150 -14.701 -37.840 1.00 81.25 187 LYS A C 1
ATOM 1423 O O . LYS A 1 187 ? 1.038 -15.103 -38.992 1.00 81.25 187 LYS A O 1
ATOM 1428 N N . HIS A 1 188 ? 0.108 -14.597 -37.013 1.00 79.88 188 HIS A N 1
ATOM 1429 C CA . HIS A 1 188 ? -1.247 -15.069 -37.327 1.00 79.88 188 HIS A CA 1
ATOM 1430 C C . HIS A 1 188 ? -2.221 -13.971 -37.780 1.00 79.88 188 HIS A C 1
ATOM 1432 O O . HIS A 1 188 ? -3.359 -14.289 -38.110 1.00 79.88 188 HIS A O 1
ATOM 1438 N N . PHE A 1 189 ? -1.804 -12.702 -37.825 1.00 64.25 189 PHE A N 1
ATOM 1439 C CA . PHE A 1 189 ? -2.630 -11.616 -38.362 1.00 64.25 189 PHE A CA 1
ATOM 1440 C C . PHE A 1 189 ? -2.127 -11.176 -39.742 1.00 64.25 189 PHE A C 1
ATOM 1442 O O . PHE A 1 189 ? -0.913 -11.040 -39.918 1.00 64.25 189 PHE A O 1
ATOM 1449 N N . PRO A 1 190 ? -3.027 -10.916 -40.713 1.00 61.41 190 PRO A N 1
ATOM 1450 C CA . PRO A 1 190 ? -2.641 -10.246 -41.943 1.00 61.41 190 PRO A CA 1
ATOM 1451 C C . PRO A 1 190 ? -2.122 -8.856 -41.577 1.00 61.41 190 PRO A C 1
ATOM 1453 O O . PRO A 1 190 ? -2.794 -8.074 -40.905 1.00 61.41 190 PRO A O 1
ATOM 1456 N N . VAL A 1 191 ? -0.888 -8.573 -41.979 1.00 62.34 191 VAL A N 1
ATOM 1457 C CA . VAL A 1 191 ? -0.303 -7.240 -41.866 1.00 62.34 191 VAL A CA 1
ATOM 1458 C C . VAL A 1 191 ? -1.193 -6.311 -42.692 1.00 62.34 191 VAL A C 1
ATOM 1460 O O . VAL A 1 191 ? -1.381 -6.570 -43.881 1.00 62.34 191 VAL A O 1
ATOM 1463 N N . ASN A 1 192 ? -1.782 -5.278 -42.077 1.00 53.22 192 ASN A N 1
ATOM 1464 C CA . ASN A 1 192 ? -2.493 -4.254 -42.844 1.00 53.22 192 ASN A CA 1
ATOM 1465 C C . ASN A 1 192 ? -1.525 -3.715 -43.911 1.00 53.22 192 ASN A C 1
ATOM 1467 O O . ASN A 1 192 ? -0.406 -3.337 -43.541 1.00 53.22 192 ASN A O 1
ATOM 1471 N N . PRO A 1 193 ? -1.901 -3.715 -45.205 1.00 51.78 193 PRO A N 1
ATOM 1472 C CA . PRO A 1 193 ? -1.073 -3.107 -46.232 1.00 51.78 193 PRO A CA 1
ATOM 1473 C C . PRO A 1 193 ? -0.876 -1.632 -45.877 1.00 51.78 193 PRO A C 1
ATOM 1475 O O . PRO A 1 193 ? -1.837 -0.961 -45.494 1.00 51.78 193 PRO A O 1
ATOM 1478 N N . VAL A 1 194 ? 0.380 -1.192 -45.939 1.00 48.25 194 VAL A N 1
ATOM 1479 C CA . VAL A 1 194 ? 0.800 0.201 -45.729 1.00 48.25 194 VAL A CA 1
ATOM 1480 C C . VAL A 1 194 ? 0.199 1.096 -46.804 1.00 48.25 194 VAL A C 1
ATOM 1482 O O . VAL A 1 194 ? 0.193 0.656 -47.976 1.00 48.25 194 VAL A O 1
#

Foldseek 3Di:
DDDDDDDDDDDDDDDDDDDDPDFDQDPDDDDPPDDDPDPGGDDDDPVNVVVVCPLDLPDPDPVNVVVVVLLVQLLVCLLVLVLVSNLVSLVVCVSNVHDVLVLLVSQLCLLCAWLNPQDPVLNVLSVVLSVQCVVPDPDVSSVSSSVSSNVSSPHHTDRPVVVVVVVVVVCVVVVVDDDDPPVRDDPPDDDDDD

Sequence (194 aa):
IGVMTTPPSVVAGDAVPGPRDATLVTTGDSVPGYKPKEKGIIHFTLEVAEESIQTKAVVYDRAGDAHYDTISAFIKSMRASDEKGAIYWLAKMLHAGEDFRFIARRIVIFASEDVGLADAEALPLAIATQQAVEFVGMPEARLPLAHAVCYMCRAKKNREAYEALGAATEEIEAEKTKRVPEKLKNKHFPVNPV